Protein AF-A0A7S3HZH8-F1 (afdb_monomer_lite)

pLDDT: mean 71.19, std 19.08, range [32.53, 93.31]

Secondary structure (DSSP, 8-state):
-----------------------TT-------------------------------------TTHHHHHHHHHHHHHHHHHHHHHHHTT-HHHHHHHTSTTSHHHHHHHHHHHHHHHT-S-TTS-GGG-HHHHHHHHHHHHHHHHHT---GGGHHHHHHHHHHHHHHHHHHTTPPPTT-GGG---

Organism: NCBI:txid182087

Structure (mmCIF, N/CA/C/O backbone):
data_AF-A0A7S3HZH8-F1
#
_entry.id   AF-A0A7S3HZH8-F1
#
loop_
_atom_site.group_PDB
_atom_site.id
_atom_site.type_symbol
_atom_site.label_atom_id
_atom_site.label_alt_id
_atom_site.label_comp_id
_atom_site.label_asym_id
_atom_site.label_entity_id
_atom_site.label_seq_id
_atom_site.pdbx_PDB_ins_code
_atom_site.Cartn_x
_atom_site.Cartn_y
_atom_site.Cartn_z
_atom_site.occupancy
_atom_site.B_iso_or_equiv
_atom_site.auth_seq_id
_atom_site.auth_comp_id
_atom_site.auth_asym_id
_atom_site.auth_atom_id
_atom_site.pdbx_PDB_model_num
ATOM 1 N N . THR A 1 1 ? 21.620 -38.992 57.214 1.00 35.88 1 THR A N 1
ATOM 2 C CA . THR A 1 1 ? 22.874 -39.526 57.771 1.00 35.88 1 THR A CA 1
ATOM 3 C C . THR A 1 1 ? 23.426 -40.558 56.803 1.00 35.88 1 THR A C 1
ATOM 5 O O . THR A 1 1 ? 22.776 -41.578 56.646 1.00 35.88 1 THR A O 1
ATOM 8 N N . VAL A 1 2 ? 24.560 -40.212 56.162 1.00 38.22 2 VAL A N 1
ATOM 9 C CA . VAL A 1 2 ? 25.610 -41.061 55.524 1.00 38.22 2 VAL A CA 1
ATOM 10 C C . VAL A 1 2 ? 25.222 -41.794 54.216 1.00 38.22 2 VAL A C 1
ATOM 12 O O . VAL A 1 2 ? 24.342 -42.642 54.224 1.00 38.22 2 VAL A O 1
ATOM 15 N N . GLU A 1 3 ? 25.643 -41.312 53.030 1.00 38.56 3 GLU A N 1
ATOM 16 C CA . GLU A 1 3 ? 26.920 -41.554 52.282 1.00 38.56 3 GLU A CA 1
ATOM 17 C C . GLU A 1 3 ? 27.074 -43.005 51.757 1.00 38.56 3 GLU A C 1
ATOM 19 O O . GLU A 1 3 ? 26.997 -43.945 52.532 1.00 38.56 3 GLU A O 1
ATOM 24 N N . LEU A 1 4 ? 27.097 -43.271 50.439 1.00 41.62 4 LEU A N 1
ATOM 25 C CA . LEU A 1 4 ? 28.173 -43.077 49.434 1.00 41.62 4 LEU A CA 1
ATOM 26 C C . LEU A 1 4 ? 29.004 -44.368 49.252 1.00 41.62 4 LEU A C 1
ATOM 28 O O . LEU A 1 4 ? 29.621 -44.834 50.199 1.00 41.62 4 LEU A O 1
ATOM 32 N N . CYS A 1 5 ? 29.058 -44.930 48.032 1.00 32.53 5 CYS A N 1
ATOM 33 C CA . CYS A 1 5 ? 30.259 -44.924 47.168 1.00 32.53 5 CYS A CA 1
ATOM 34 C C . CYS A 1 5 ? 30.281 -46.039 46.086 1.00 32.53 5 CYS A C 1
ATOM 36 O O . CYS A 1 5 ? 30.318 -47.223 46.393 1.00 32.53 5 CYS A O 1
ATOM 38 N N . ARG A 1 6 ? 30.381 -45.574 44.824 1.00 36.12 6 ARG A N 1
ATOM 39 C CA . ARG A 1 6 ? 31.147 -46.082 43.655 1.00 36.12 6 ARG A CA 1
ATOM 40 C 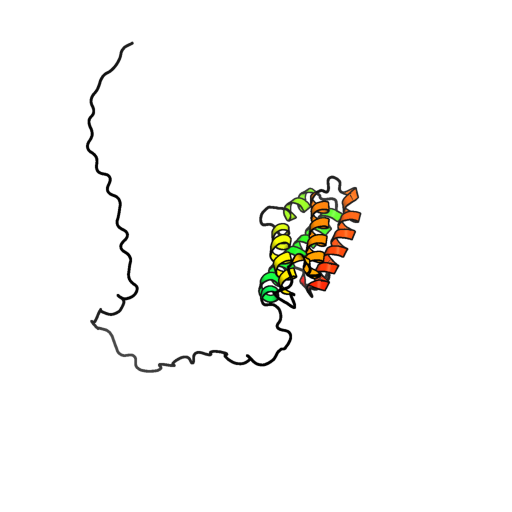C . ARG A 1 6 ? 30.936 -47.502 43.100 1.00 36.12 6 ARG A C 1
ATOM 42 O O . ARG A 1 6 ? 31.291 -48.483 43.732 1.00 36.12 6 ARG A O 1
ATOM 49 N N . SER A 1 7 ? 30.699 -47.571 41.782 1.00 32.88 7 SER A N 1
ATOM 50 C CA . SER A 1 7 ? 31.788 -47.808 40.807 1.00 32.88 7 SER A CA 1
ATOM 51 C C . SER A 1 7 ? 31.322 -47.629 39.345 1.00 32.88 7 SER A C 1
ATOM 53 O O . SER A 1 7 ? 30.292 -48.160 38.946 1.00 32.88 7 SER A O 1
ATOM 55 N N . THR A 1 8 ? 32.093 -46.889 38.544 1.00 37.72 8 THR A N 1
ATOM 56 C CA . THR A 1 8 ? 32.100 -46.892 37.063 1.00 37.72 8 THR A CA 1
ATOM 57 C C . THR A 1 8 ? 33.437 -47.507 36.615 1.00 37.72 8 THR A C 1
ATOM 59 O O . THR A 1 8 ? 34.411 -47.385 37.363 1.00 37.72 8 THR A O 1
ATOM 62 N N . PRO A 1 9 ? 33.532 -48.171 35.438 1.00 45.25 9 PRO A N 1
ATOM 63 C CA . PRO A 1 9 ? 33.805 -47.439 34.191 1.00 45.25 9 PRO A CA 1
ATOM 64 C C . PRO A 1 9 ? 33.205 -48.028 32.885 1.00 45.25 9 PRO A C 1
ATOM 66 O O . PRO A 1 9 ? 33.215 -49.225 32.636 1.00 45.25 9 PRO A O 1
ATOM 69 N N . ARG A 1 10 ? 32.747 -47.108 32.022 1.00 32.91 10 ARG A N 1
ATOM 70 C CA . ARG A 1 10 ? 33.089 -46.908 30.592 1.00 32.91 10 ARG A CA 1
ATOM 71 C C . ARG A 1 10 ? 33.321 -48.137 29.681 1.00 32.91 10 ARG A C 1
ATOM 73 O O . ARG A 1 10 ? 34.375 -48.754 29.747 1.00 32.91 10 ARG A O 1
ATOM 80 N N . LEU A 1 11 ? 32.492 -48.272 28.637 1.00 34.31 11 LEU A N 1
ATOM 81 C CA . LEU A 1 11 ? 32.987 -48.539 27.279 1.00 34.31 11 LEU A CA 1
ATOM 82 C C . LEU A 1 11 ? 32.140 -47.792 26.239 1.00 34.31 11 LEU A C 1
ATOM 84 O O . LEU A 1 11 ? 30.914 -47.816 26.260 1.00 34.31 11 LEU A O 1
ATOM 88 N N . ALA A 1 12 ? 32.839 -47.060 25.381 1.00 33.75 12 ALA A N 1
ATOM 89 C CA . ALA A 1 12 ? 32.305 -46.241 24.311 1.00 33.75 12 ALA A CA 1
ATOM 90 C C . ALA A 1 12 ? 31.972 -47.086 23.076 1.00 33.75 12 ALA A C 1
ATOM 92 O O . ALA A 1 12 ? 32.642 -48.078 22.813 1.00 33.75 12 ALA A O 1
ATOM 93 N N . THR A 1 13 ? 31.028 -46.619 22.262 1.00 36.72 13 THR A N 1
ATOM 94 C CA . THR A 1 13 ? 31.166 -46.596 20.795 1.00 36.72 13 THR A CA 1
ATOM 95 C C . THR A 1 13 ? 30.115 -45.653 20.214 1.00 36.72 13 THR A C 1
ATOM 97 O O . THR A 1 13 ? 28.951 -45.984 20.031 1.00 36.72 13 THR A O 1
ATOM 100 N N . SER A 1 14 ? 30.560 -44.426 19.952 1.00 37.28 14 SER A N 1
ATOM 101 C CA . SER A 1 14 ? 30.007 -43.570 18.907 1.00 37.28 14 SER A CA 1
ATOM 102 C C . SER A 1 14 ? 30.420 -44.171 17.565 1.00 37.28 14 SER A C 1
ATOM 104 O O . SER A 1 14 ? 31.611 -44.413 17.371 1.00 37.28 14 SER A O 1
ATOM 106 N N . SER A 1 15 ? 29.493 -44.345 16.626 1.00 36.00 15 SER A N 1
ATOM 107 C CA . SER A 1 15 ? 29.855 -44.375 15.210 1.00 36.00 15 SER A CA 1
ATOM 108 C C . SER A 1 15 ? 28.776 -43.702 14.371 1.00 36.00 15 SER A C 1
ATOM 110 O O . SER A 1 15 ? 27.632 -44.144 14.288 1.00 36.00 15 SER A O 1
ATOM 112 N N . VAL A 1 16 ? 29.191 -42.577 13.807 1.00 39.09 16 VAL A N 1
ATOM 113 C CA . VAL A 1 16 ? 28.517 -41.720 12.842 1.00 39.09 16 VAL A CA 1
ATOM 114 C C . VAL A 1 16 ? 28.925 -42.176 11.435 1.00 39.09 16 VAL A C 1
ATOM 116 O O . VAL A 1 16 ? 30.104 -42.444 11.218 1.00 39.09 16 VAL A O 1
ATOM 119 N N . ALA A 1 17 ? 27.964 -42.119 10.495 1.00 42.69 17 ALA A N 1
ATOM 120 C CA . ALA A 1 17 ? 28.116 -42.077 9.024 1.00 42.69 17 ALA A CA 1
ATOM 121 C C . ALA A 1 17 ? 28.535 -43.394 8.304 1.00 42.69 17 ALA A C 1
ATOM 123 O O . ALA A 1 17 ? 29.205 -44.222 8.911 1.00 42.69 17 ALA A O 1
ATOM 124 N N . PRO A 1 18 ? 28.144 -43.622 7.017 1.00 45.75 18 PRO A N 1
ATOM 125 C CA . PRO A 1 18 ? 28.083 -42.602 5.962 1.00 45.75 18 PRO A CA 1
ATOM 126 C C . PRO A 1 18 ? 26.828 -42.563 5.069 1.00 45.75 18 PRO A C 1
ATOM 128 O O . PRO A 1 18 ? 26.333 -43.568 4.567 1.00 45.75 18 PRO A O 1
ATOM 131 N N . HIS A 1 19 ? 26.392 -41.334 4.773 1.00 40.72 19 HIS A N 1
ATOM 132 C CA . HIS A 1 19 ? 25.612 -41.019 3.579 1.00 40.72 19 HIS A CA 1
ATOM 133 C C . HIS A 1 19 ? 26.474 -41.293 2.340 1.00 40.72 19 HIS A C 1
ATOM 135 O O . HIS A 1 19 ? 27.438 -40.576 2.072 1.00 40.72 19 HIS A O 1
ATOM 141 N N . ALA A 1 20 ? 26.121 -42.328 1.583 1.00 46.97 20 ALA A N 1
ATOM 142 C CA . ALA A 1 20 ? 26.678 -42.562 0.260 1.00 46.97 20 ALA A CA 1
ATOM 143 C C . ALA A 1 20 ? 26.047 -41.586 -0.759 1.00 46.97 20 ALA A C 1
ATOM 145 O O . ALA A 1 20 ? 24.822 -41.425 -0.772 1.00 46.97 20 ALA A O 1
ATOM 146 N N . PRO A 1 21 ? 26.838 -40.937 -1.633 1.00 45.94 21 PRO A N 1
ATOM 147 C CA . PRO A 1 21 ? 26.308 -40.101 -2.702 1.00 45.94 21 PRO A CA 1
ATOM 148 C C . PRO A 1 21 ? 25.731 -40.989 -3.814 1.00 45.94 21 PRO A C 1
ATOM 150 O O . PRO A 1 21 ? 26.467 -41.637 -4.557 1.00 45.94 21 PRO A O 1
ATOM 153 N N . VAL A 1 22 ? 24.403 -41.019 -3.951 1.00 52.28 22 VAL A N 1
ATOM 154 C CA . VAL A 1 22 ? 23.735 -41.725 -5.055 1.00 52.28 22 VAL A CA 1
ATOM 155 C C . VAL A 1 22 ? 23.962 -40.954 -6.357 1.00 52.28 22 VAL A C 1
ATOM 157 O O . VAL A 1 22 ? 23.395 -39.887 -6.600 1.00 52.28 22 VAL A O 1
ATOM 160 N N . GLY A 1 23 ? 24.837 -41.505 -7.197 1.00 47.22 23 GLY A N 1
ATOM 161 C CA . GLY A 1 23 ? 25.091 -41.046 -8.556 1.00 47.22 23 GLY A CA 1
ATOM 162 C C . GLY A 1 23 ? 23.902 -41.317 -9.484 1.00 47.22 23 GLY A C 1
ATOM 163 O O . GLY A 1 23 ? 23.326 -42.399 -9.500 1.00 47.22 23 GLY A O 1
ATOM 164 N N . ARG A 1 24 ? 23.571 -40.324 -10.315 1.00 57.75 24 ARG A N 1
ATOM 165 C CA . ARG A 1 24 ? 22.432 -40.275 -11.258 1.00 57.75 24 ARG A CA 1
ATOM 166 C C . ARG A 1 24 ? 22.482 -41.266 -12.442 1.00 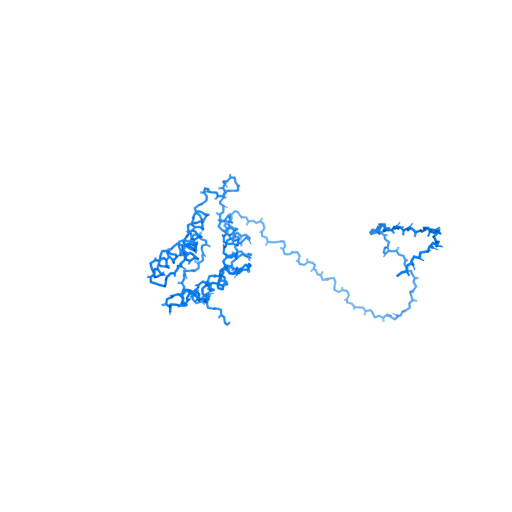57.75 24 ARG A C 1
ATOM 168 O O . ARG A 1 24 ? 21.785 -41.057 -13.427 1.00 57.75 24 ARG A O 1
ATOM 175 N N . ARG A 1 25 ? 23.317 -42.308 -12.410 1.00 53.50 25 ARG A N 1
ATOM 176 C CA . ARG A 1 25 ? 23.607 -43.151 -13.592 1.00 53.50 25 ARG A CA 1
ATOM 177 C C . ARG A 1 25 ? 23.255 -44.634 -13.450 1.00 53.50 25 ARG A C 1
ATOM 179 O O . ARG A 1 25 ? 23.624 -45.416 -14.315 1.00 53.50 25 ARG A O 1
ATOM 186 N N . THR A 1 26 ? 22.480 -45.015 -12.438 1.00 49.53 26 THR A N 1
ATOM 187 C CA . THR A 1 26 ? 22.150 -46.428 -12.169 1.00 49.53 26 THR A CA 1
ATOM 188 C C . THR A 1 26 ? 20.661 -46.723 -12.376 1.00 49.53 26 THR A C 1
ATOM 190 O O . THR A 1 26 ? 20.009 -47.271 -11.497 1.00 49.53 26 THR A O 1
ATOM 193 N N . VAL A 1 27 ? 20.090 -46.328 -13.522 1.00 53.59 27 VAL A N 1
ATOM 194 C CA . VAL A 1 27 ? 18.679 -46.640 -13.871 1.00 53.59 27 VAL A CA 1
ATOM 195 C C . VAL A 1 27 ? 18.560 -47.496 -15.139 1.00 53.59 27 VAL A C 1
ATOM 197 O O . VAL A 1 27 ? 17.499 -47.600 -15.738 1.00 53.59 27 VAL A O 1
ATOM 200 N N . LEU A 1 28 ? 19.650 -48.131 -15.567 1.00 51.91 28 LEU A N 1
ATOM 201 C CA . LEU A 1 28 ? 19.656 -49.009 -16.735 1.00 51.91 28 LEU A CA 1
ATOM 202 C C . LEU A 1 28 ? 20.430 -50.283 -16.412 1.00 51.91 28 LEU A C 1
ATOM 204 O O . LEU A 1 28 ? 21.609 -50.368 -16.724 1.00 51.91 28 LEU A O 1
ATOM 208 N N . SER A 1 29 ? 19.780 -51.245 -15.756 1.00 44.66 29 SER A N 1
ATOM 209 C CA . SER A 1 29 ? 20.033 -52.677 -15.974 1.00 44.66 29 SER A CA 1
ATOM 210 C C . SER A 1 29 ? 19.134 -53.513 -15.062 1.00 44.66 29 SER A C 1
ATOM 212 O O . SER A 1 29 ? 19.516 -53.840 -13.945 1.00 44.66 29 SER A O 1
ATOM 214 N N . LEU A 1 30 ? 17.940 -53.864 -15.536 1.00 43.19 30 LEU A N 1
ATOM 215 C CA . LEU A 1 30 ? 17.233 -55.061 -15.076 1.00 43.19 30 LEU A CA 1
ATOM 216 C C . LEU A 1 30 ? 16.472 -55.647 -16.283 1.00 43.19 30 LEU A C 1
ATOM 218 O O . LEU A 1 30 ? 15.490 -55.044 -16.718 1.00 43.19 30 LEU A O 1
ATOM 222 N N . PRO A 1 31 ? 16.927 -56.768 -16.876 1.00 49.81 31 PRO A N 1
ATOM 223 C CA . PRO A 1 31 ? 16.172 -57.500 -17.886 1.00 49.81 31 PRO A CA 1
ATOM 224 C C . PRO A 1 31 ? 15.414 -58.683 -17.255 1.00 49.81 31 PRO A C 1
ATOM 226 O O . PRO A 1 31 ? 15.951 -59.375 -16.393 1.00 49.81 31 PRO A O 1
ATOM 229 N N . GLY A 1 32 ? 14.188 -58.945 -17.721 1.00 46.12 32 GLY A N 1
ATOM 230 C CA . GLY A 1 32 ? 13.411 -60.152 -17.390 1.00 46.12 32 GLY A CA 1
ATOM 231 C C . GLY A 1 32 ? 11.941 -59.843 -17.083 1.00 46.12 32 GLY A C 1
ATOM 232 O O . GLY A 1 32 ? 11.554 -59.786 -15.927 1.00 46.12 32 GLY A O 1
ATOM 233 N N . SER A 1 33 ? 11.140 -59.402 -18.057 1.00 47.31 33 SER A N 1
ATOM 234 C CA . SER A 1 33 ? 10.330 -60.248 -18.958 1.00 47.31 33 SER A CA 1
ATOM 235 C C . SER A 1 33 ? 9.297 -61.129 -18.243 1.00 47.31 33 SER A C 1
ATOM 237 O O . SER A 1 33 ? 9.631 -62.204 -17.767 1.00 47.31 33 SER A O 1
ATOM 239 N N . THR A 1 34 ? 8.030 -60.701 -18.242 1.00 41.91 34 THR A N 1
ATOM 240 C CA . THR A 1 34 ? 6.849 -61.482 -18.679 1.00 41.91 34 THR A CA 1
ATOM 241 C C . THR A 1 34 ? 5.576 -60.651 -18.477 1.00 41.91 34 THR A C 1
ATOM 243 O O . THR A 1 34 ? 5.232 -60.331 -17.348 1.00 41.91 34 THR A O 1
ATOM 246 N N . ALA A 1 35 ? 4.896 -60.283 -19.571 1.00 39.94 35 ALA A N 1
ATOM 247 C CA . ALA A 1 35 ? 3.431 -60.290 -19.717 1.00 39.94 35 ALA A CA 1
ATOM 248 C C . ALA A 1 35 ? 2.990 -59.447 -20.930 1.00 39.94 35 ALA A C 1
ATOM 250 O O . ALA A 1 35 ? 3.005 -58.224 -20.900 1.00 39.94 35 ALA A O 1
ATOM 251 N N . VAL A 1 36 ? 2.562 -60.176 -21.963 1.00 43.59 36 VAL A N 1
ATOM 252 C CA . VAL A 1 36 ? 1.425 -59.891 -22.853 1.00 43.59 36 VAL A CA 1
ATOM 253 C C . VAL A 1 36 ? 1.466 -58.614 -23.704 1.00 43.59 36 VAL A C 1
ATOM 255 O O . VAL A 1 36 ? 1.273 -57.490 -23.257 1.00 43.59 36 VAL A O 1
ATOM 258 N N . ALA A 1 37 ? 1.615 -58.862 -25.005 1.00 42.53 37 ALA A N 1
ATOM 259 C CA . ALA A 1 37 ? 1.389 -57.937 -26.098 1.00 42.53 37 ALA A CA 1
ATOM 260 C C . ALA A 1 37 ? 0.019 -57.235 -26.018 1.00 42.53 37 ALA A C 1
ATOM 262 O O . ALA A 1 37 ? -1.024 -57.875 -26.124 1.00 42.53 37 ALA A O 1
ATOM 263 N N . ALA A 1 38 ? 0.047 -55.905 -25.959 1.00 45.41 38 ALA A N 1
ATOM 264 C CA . ALA A 1 38 ? -0.982 -55.050 -26.534 1.00 45.41 38 ALA A CA 1
ATOM 265 C C . ALA A 1 38 ? -0.278 -54.111 -27.520 1.00 45.41 38 ALA A C 1
ATOM 267 O O . ALA A 1 38 ? 0.428 -53.176 -27.146 1.00 45.41 38 ALA A O 1
ATOM 268 N N . LEU A 1 39 ? -0.396 -54.459 -28.797 1.00 44.38 39 LEU A N 1
ATOM 269 C CA . LEU A 1 39 ? 0.019 -53.635 -29.917 1.00 44.38 39 LEU A CA 1
ATOM 270 C C . LEU A 1 39 ? -0.916 -52.420 -30.034 1.00 44.38 39 LEU A C 1
ATOM 272 O O . LEU A 1 39 ? -2.118 -52.536 -29.811 1.00 44.38 39 LEU A O 1
ATOM 276 N N . LEU A 1 40 ? -0.334 -51.339 -30.558 1.00 42.69 40 LEU A N 1
ATOM 277 C CA . LEU A 1 40 ? -0.949 -50.192 -31.239 1.00 42.69 40 LEU A CA 1
ATOM 278 C C . LEU A 1 40 ? -1.175 -48.910 -30.422 1.00 42.69 40 LEU A C 1
ATOM 280 O O . LEU A 1 40 ? -1.818 -48.880 -29.380 1.00 42.69 40 LEU A O 1
ATOM 284 N N . SER A 1 41 ? -0.697 -47.830 -31.049 1.00 45.81 41 SER A N 1
ATOM 285 C CA . SER A 1 41 ? -0.924 -46.411 -30.753 1.00 45.81 41 SER A CA 1
ATOM 286 C C . SER A 1 41 ? 0.060 -45.746 -29.794 1.00 45.81 41 SER A C 1
ATOM 288 O O . SER A 1 41 ? -0.308 -45.049 -28.852 1.00 45.81 41 SER A O 1
ATOM 290 N N . GLY A 1 42 ? 1.344 -45.845 -30.145 1.00 50.81 42 GLY A N 1
ATOM 291 C CA . GLY A 1 42 ? 2.297 -44.774 -29.872 1.00 50.81 42 GLY A CA 1
ATOM 292 C C . GLY A 1 42 ? 1.907 -43.510 -30.639 1.00 50.81 42 GLY A C 1
ATOM 293 O O . GLY A 1 42 ? 2.434 -43.241 -31.715 1.00 50.81 42 GLY A O 1
ATOM 294 N N . VAL A 1 43 ? 0.993 -42.717 -30.082 1.00 47.16 43 VAL A N 1
ATOM 295 C CA . VAL A 1 43 ? 0.951 -41.290 -30.395 1.00 47.16 43 VAL A CA 1
ATOM 296 C C . VAL A 1 43 ? 2.092 -40.676 -29.599 1.00 47.16 43 VAL A C 1
ATOM 298 O O . VAL A 1 43 ? 1.971 -40.409 -28.405 1.00 47.16 43 VAL A O 1
ATOM 301 N N . VAL A 1 44 ? 3.231 -40.494 -30.268 1.00 51.84 44 VAL A N 1
ATOM 302 C CA . VAL A 1 44 ? 4.209 -39.485 -29.864 1.00 51.84 44 VAL A CA 1
ATOM 303 C C . VAL A 1 44 ? 3.420 -38.187 -29.785 1.00 51.84 44 VAL A C 1
ATOM 305 O O . VAL A 1 44 ? 3.040 -37.627 -30.811 1.00 51.84 44 VAL A O 1
ATOM 308 N N . GLN A 1 45 ? 3.083 -37.758 -28.569 1.00 51.44 45 GLN A N 1
ATOM 309 C CA . GLN A 1 45 ? 2.502 -36.442 -28.375 1.00 51.44 45 GLN A CA 1
ATOM 310 C C . GLN A 1 45 ? 3.520 -35.452 -28.945 1.00 51.44 45 GLN A C 1
ATOM 312 O O . GLN A 1 45 ? 4.669 -35.454 -28.486 1.00 51.44 45 GLN A O 1
ATOM 317 N N . PRO A 1 46 ? 3.164 -34.655 -29.969 1.00 50.31 46 PRO A N 1
ATOM 318 C CA . PRO A 1 46 ? 4.043 -33.597 -30.410 1.00 50.31 46 PRO A CA 1
ATOM 319 C C . PRO A 1 46 ? 4.272 -32.719 -29.188 1.00 50.31 46 PRO A C 1
ATOM 321 O O . PRO A 1 46 ? 3.324 -32.229 -28.573 1.00 50.31 46 PRO A O 1
ATOM 324 N N . ALA A 1 47 ? 5.535 -32.558 -28.802 1.00 57.72 47 ALA A N 1
ATOM 325 C CA . ALA A 1 47 ? 5.897 -31.494 -27.896 1.00 57.72 47 ALA A CA 1
ATOM 326 C C . ALA A 1 47 ? 5.464 -30.203 -28.591 1.00 57.72 47 ALA A C 1
ATOM 328 O O . ALA A 1 47 ? 6.123 -29.733 -29.519 1.00 57.72 47 ALA A O 1
ATOM 329 N N . VAL A 1 48 ? 4.321 -29.659 -28.174 1.00 53.78 48 VAL A N 1
ATOM 330 C CA . VAL A 1 48 ? 3.891 -28.310 -28.515 1.00 53.78 48 VAL A CA 1
ATOM 331 C C . VAL A 1 48 ? 4.829 -27.384 -27.752 1.00 53.78 48 VAL A C 1
ATOM 333 O O . VAL A 1 48 ? 4.498 -26.786 -26.732 1.00 53.78 48 VAL A O 1
ATOM 336 N N . ALA A 1 49 ? 6.066 -27.303 -28.233 1.00 59.84 49 ALA A N 1
ATOM 337 C CA . ALA A 1 49 ? 6.882 -26.139 -28.021 1.00 59.84 49 ALA A CA 1
ATOM 338 C C . ALA A 1 49 ? 6.151 -25.025 -28.767 1.00 59.84 49 ALA A C 1
ATOM 340 O O . ALA A 1 49 ? 6.309 -24.863 -29.974 1.00 59.84 49 ALA A O 1
ATOM 341 N N . SER A 1 50 ? 5.304 -24.287 -28.046 1.00 55.75 50 SER A N 1
ATOM 342 C CA . SER A 1 50 ? 4.756 -23.004 -28.484 1.00 55.75 50 SER A CA 1
ATOM 343 C C . SER A 1 50 ? 5.900 -21.982 -28.559 1.00 55.75 50 SER A C 1
ATOM 345 O O . SER A 1 50 ? 5.954 -21.003 -27.819 1.00 55.75 50 SER A O 1
ATOM 347 N N . GLY A 1 51 ? 6.872 -22.266 -29.425 1.00 58.00 51 GLY A N 1
ATOM 348 C CA . GLY A 1 51 ? 7.901 -21.364 -29.896 1.00 58.00 51 GLY A CA 1
ATOM 349 C C . GLY A 1 51 ? 7.322 -20.590 -31.066 1.00 58.00 51 GLY A C 1
ATOM 350 O O . GLY A 1 51 ? 7.452 -20.994 -32.215 1.00 58.00 51 GLY A O 1
ATOM 351 N N . GLY A 1 52 ? 6.643 -19.492 -30.757 1.00 55.28 52 GLY A N 1
ATOM 352 C CA . GLY A 1 52 ? 6.027 -18.636 -31.760 1.00 55.28 52 GLY A CA 1
ATOM 353 C C . GLY A 1 52 ? 5.644 -17.294 -31.162 1.00 55.28 52 GLY A C 1
ATOM 354 O O . GLY A 1 52 ? 4.487 -17.108 -30.818 1.00 55.28 52 GLY A O 1
ATOM 355 N N . ALA A 1 53 ? 6.645 -16.420 -30.979 1.00 58.47 53 ALA A N 1
ATOM 356 C CA . ALA A 1 53 ? 6.569 -14.946 -30.948 1.00 58.47 53 ALA A CA 1
ATOM 357 C C . ALA A 1 53 ? 7.749 -14.348 -30.152 1.00 58.47 53 ALA A C 1
ATOM 359 O O . ALA A 1 53 ? 7.574 -13.640 -29.165 1.00 58.47 53 ALA A O 1
ATOM 360 N N . THR A 1 54 ? 8.986 -14.606 -30.578 1.00 56.50 54 THR A N 1
ATOM 361 C CA . THR A 1 54 ? 10.101 -13.689 -30.291 1.00 56.50 54 THR A CA 1
ATOM 362 C C . THR A 1 54 ? 10.255 -12.758 -31.489 1.00 56.50 54 THR A C 1
ATOM 364 O O . THR A 1 54 ? 11.205 -12.871 -32.258 1.00 56.50 54 THR A O 1
ATOM 367 N N . ALA A 1 55 ? 9.276 -11.884 -31.710 1.00 48.59 55 ALA A N 1
ATOM 368 C CA . ALA A 1 55 ? 9.346 -10.884 -32.766 1.00 48.59 55 ALA A CA 1
ATOM 369 C C . ALA A 1 55 ? 8.664 -9.598 -32.301 1.00 48.59 55 ALA A C 1
ATOM 371 O O . ALA A 1 55 ? 7.453 -9.556 -32.124 1.00 48.59 55 ALA A O 1
ATOM 372 N N . GLY A 1 56 ? 9.472 -8.555 -32.123 1.00 40.59 56 GLY A N 1
ATOM 373 C CA . GLY A 1 56 ? 9.001 -7.185 -31.979 1.00 40.59 56 GLY A CA 1
ATOM 374 C C . GLY A 1 56 ? 9.339 -6.567 -30.630 1.00 40.59 56 GLY A C 1
ATOM 375 O O . GLY A 1 56 ? 8.920 -7.033 -29.576 1.00 40.59 56 GLY A O 1
ATOM 376 N N . LYS A 1 57 ? 10.074 -5.455 -30.654 1.00 53.41 57 LYS A N 1
ATOM 377 C CA . LYS A 1 57 ? 10.016 -4.469 -29.573 1.00 53.41 57 LYS A CA 1
ATOM 378 C C . LYS A 1 57 ? 8.562 -3.982 -29.463 1.00 53.41 57 LYS A C 1
ATOM 380 O O . LYS A 1 57 ? 8.151 -3.126 -30.238 1.00 53.41 57 LYS A O 1
ATOM 385 N N . THR A 1 58 ? 7.775 -4.533 -28.544 1.00 42.50 58 THR A N 1
ATOM 386 C CA . THR A 1 58 ? 6.362 -4.164 -28.350 1.00 42.50 58 THR A CA 1
ATOM 387 C C . THR A 1 58 ? 6.017 -4.388 -26.883 1.00 42.50 58 THR A C 1
ATOM 389 O O . THR A 1 58 ? 5.950 -5.531 -26.450 1.00 42.50 58 THR A O 1
ATOM 392 N N . THR A 1 59 ? 5.928 -3.298 -26.111 1.00 47.59 59 THR A N 1
ATOM 393 C CA . THR A 1 59 ? 5.384 -3.182 -24.738 1.00 47.59 59 THR A CA 1
ATOM 394 C C . THR A 1 59 ? 5.073 -4.514 -24.033 1.00 47.59 59 THR A C 1
ATOM 396 O O . THR A 1 59 ? 3.916 -4.902 -23.873 1.00 47.59 59 THR A O 1
ATOM 399 N N . SER A 1 60 ? 6.106 -5.255 -23.625 1.00 50.78 60 SER A N 1
ATOM 400 C CA . SER A 1 60 ? 5.916 -6.507 -22.899 1.00 50.78 60 SER A CA 1
ATOM 401 C C . SER A 1 60 ? 5.394 -6.176 -21.506 1.00 50.78 60 SER A C 1
ATOM 403 O O . SER A 1 60 ? 6.121 -5.568 -20.718 1.00 50.78 60 SER A O 1
ATOM 405 N N . ILE A 1 61 ? 4.155 -6.574 -21.205 1.00 61.34 61 ILE A N 1
ATOM 406 C CA . ILE A 1 61 ? 3.585 -6.483 -19.857 1.00 61.34 61 ILE A CA 1
ATOM 407 C C . ILE A 1 61 ? 4.617 -7.069 -18.878 1.00 61.34 61 ILE A C 1
ATOM 409 O O . ILE A 1 61 ? 5.035 -8.219 -19.072 1.00 61.34 61 ILE A O 1
ATOM 413 N N . PRO A 1 62 ? 5.074 -6.314 -17.858 1.00 68.00 62 PRO A N 1
ATOM 414 C CA . PRO A 1 62 ? 6.124 -6.784 -16.967 1.00 68.00 62 PRO A CA 1
ATOM 415 C C . PRO A 1 62 ? 5.753 -8.151 -16.384 1.00 68.00 62 PRO A C 1
ATOM 417 O O . PRO A 1 62 ? 4.658 -8.328 -15.862 1.00 68.00 62 PRO A O 1
ATOM 420 N N . ARG A 1 63 ? 6.648 -9.145 -16.417 1.00 68.81 63 ARG A N 1
ATOM 421 C CA . ARG A 1 63 ? 6.358 -10.476 -15.831 1.00 68.81 63 ARG A CA 1
ATOM 422 C C . ARG A 1 63 ? 5.946 -10.403 -14.359 1.00 68.81 63 ARG A C 1
ATOM 424 O O . ARG A 1 63 ? 5.223 -11.269 -13.883 1.00 68.81 63 ARG A O 1
ATOM 431 N N . ALA A 1 64 ? 6.395 -9.371 -13.655 1.00 68.81 64 ALA A N 1
ATOM 432 C CA . ALA A 1 64 ? 5.988 -9.075 -12.290 1.00 68.81 64 ALA A CA 1
ATOM 433 C C . ALA A 1 64 ? 4.535 -8.570 -12.177 1.00 68.81 64 ALA A C 1
ATOM 435 O O . ALA A 1 64 ? 3.888 -8.902 -11.191 1.00 68.81 64 ALA A O 1
ATOM 436 N N . LYS A 1 65 ? 3.978 -7.891 -13.194 1.00 75.69 65 LYS A N 1
ATOM 437 C CA . LYS A 1 65 ? 2.540 -7.571 -13.273 1.00 75.69 65 LYS A CA 1
ATOM 438 C C . LYS A 1 65 ? 1.711 -8.856 -13.219 1.00 75.69 65 LYS A C 1
ATOM 440 O O . LYS A 1 65 ? 0.888 -9.004 -12.333 1.00 75.69 65 LYS A O 1
ATOM 445 N N . LEU A 1 66 ? 2.072 -9.875 -13.995 1.00 76.75 66 LEU A N 1
ATOM 446 C CA . LEU A 1 66 ? 1.394 -11.182 -13.961 1.00 76.75 66 LEU A CA 1
ATOM 447 C C . LEU A 1 66 ? 1.580 -11.988 -12.659 1.00 76.75 66 LEU A C 1
ATOM 449 O O . LEU A 1 66 ? 0.870 -12.961 -12.453 1.00 76.75 66 LEU A O 1
ATOM 453 N N . ARG A 1 67 ? 2.563 -11.654 -11.813 1.00 79.94 67 ARG A N 1
ATOM 454 C CA . ARG A 1 67 ? 2.881 -12.426 -10.592 1.00 79.94 67 ARG A CA 1
ATOM 455 C C . ARG A 1 67 ? 2.389 -11.778 -9.306 1.00 79.94 67 ARG A C 1
ATOM 457 O O . ARG A 1 67 ? 2.143 -12.482 -8.333 1.00 79.94 67 ARG A O 1
ATOM 464 N N . TYR A 1 68 ? 2.332 -10.451 -9.278 1.00 84.81 68 TYR A N 1
ATOM 465 C CA . TYR A 1 68 ? 2.042 -9.686 -8.068 1.00 84.81 68 TYR A CA 1
ATOM 466 C C . TYR A 1 68 ? 0.700 -8.957 -8.134 1.00 84.81 68 TYR A C 1
ATOM 468 O O . TYR A 1 68 ? 0.252 -8.479 -7.098 1.00 84.81 68 TYR A O 1
ATOM 476 N N . TYR A 1 69 ? 0.038 -8.901 -9.298 1.00 83.62 69 TYR A N 1
ATOM 477 C CA . TYR A 1 69 ? -1.275 -8.262 -9.425 1.00 83.62 69 TYR A CA 1
ATOM 478 C C . TYR A 1 69 ? -2.313 -8.885 -8.499 1.00 83.62 69 TYR A C 1
ATOM 480 O O . TYR A 1 69 ? -2.869 -8.168 -7.680 1.00 83.62 69 TYR A O 1
ATOM 488 N N . ASP A 1 70 ? -2.514 -10.201 -8.557 1.00 84.62 70 ASP A N 1
ATOM 489 C CA . ASP A 1 70 ? -3.546 -10.866 -7.748 1.00 84.62 70 ASP A CA 1
ATOM 490 C C . ASP A 1 70 ? -3.297 -10.686 -6.242 1.00 84.62 70 ASP A C 1
ATOM 492 O O . ASP A 1 70 ? -4.223 -10.457 -5.466 1.00 84.62 70 ASP A O 1
ATOM 496 N N . ARG A 1 71 ? -2.019 -10.689 -5.835 1.00 87.06 71 ARG A N 1
ATOM 497 C CA . ARG A 1 71 ? -1.602 -10.436 -4.446 1.00 87.06 71 ARG A CA 1
ATOM 498 C C . ARG A 1 71 ? -1.931 -9.013 -4.003 1.00 87.06 71 ARG A C 1
ATOM 500 O O . ARG A 1 71 ? -2.431 -8.816 -2.900 1.00 87.06 71 ARG A O 1
ATOM 507 N N . ILE A 1 72 ? -1.681 -8.023 -4.861 1.00 88.25 72 ILE A N 1
ATOM 508 C CA . ILE A 1 72 ? -2.011 -6.626 -4.562 1.00 88.25 72 ILE A CA 1
ATOM 509 C C . ILE A 1 72 ? -3.517 -6.396 -4.598 1.00 88.25 72 ILE A C 1
ATOM 511 O O . ILE A 1 72 ? -4.010 -5.678 -3.742 1.00 88.25 72 ILE A O 1
ATOM 515 N N . ILE A 1 73 ? -4.260 -7.016 -5.516 1.00 86.31 73 ILE A N 1
ATOM 516 C CA . ILE A 1 73 ? -5.725 -6.904 -5.565 1.00 86.31 73 ILE A CA 1
ATOM 517 C C . ILE A 1 73 ? -6.330 -7.407 -4.250 1.00 86.31 73 ILE A C 1
ATOM 519 O O . ILE A 1 73 ? -7.111 -6.685 -3.634 1.00 86.31 73 ILE A O 1
ATOM 523 N N . ALA A 1 74 ? -5.900 -8.576 -3.765 1.00 86.81 74 ALA A N 1
ATOM 524 C CA . ALA A 1 74 ? -6.338 -9.103 -2.473 1.00 86.81 74 ALA A CA 1
ATOM 525 C C . ALA A 1 74 ? -5.978 -8.164 -1.304 1.00 86.81 74 ALA A C 1
ATOM 527 O O . ALA A 1 74 ? -6.798 -7.905 -0.421 1.00 86.81 74 ALA A O 1
ATOM 528 N N . ALA A 1 75 ? -4.770 -7.592 -1.313 1.00 88.81 75 ALA A N 1
ATOM 529 C CA . ALA A 1 75 ? -4.349 -6.647 -0.284 1.00 88.81 75 ALA A CA 1
ATOM 530 C C . ALA A 1 75 ? -5.131 -5.317 -0.340 1.00 88.81 75 ALA A C 1
ATOM 532 O O . ALA A 1 75 ? -5.521 -4.785 0.698 1.00 88.81 75 ALA A O 1
ATOM 533 N N . VAL A 1 76 ? -5.428 -4.798 -1.532 1.00 88.94 76 VAL A N 1
ATOM 534 C CA . VAL A 1 76 ? -6.234 -3.582 -1.734 1.00 88.94 76 VAL A CA 1
ATOM 535 C C . VAL A 1 76 ? -7.686 -3.807 -1.314 1.00 88.94 76 VAL A C 1
ATOM 537 O O . VAL A 1 76 ? -8.273 -2.932 -0.683 1.00 88.94 76 VAL A O 1
ATOM 540 N N . ALA A 1 77 ? -8.254 -4.980 -1.580 1.00 88.50 77 ALA A N 1
ATOM 541 C CA . ALA A 1 77 ? -9.584 -5.342 -1.097 1.00 88.50 77 ALA A CA 1
ATOM 542 C C . ALA A 1 77 ? -9.643 -5.353 0.441 1.00 88.50 77 ALA A C 1
ATOM 544 O O . ALA A 1 77 ? -10.487 -4.687 1.037 1.00 88.50 77 ALA A O 1
ATOM 545 N N . SER A 1 78 ? -8.668 -5.984 1.104 1.00 87.88 78 SER A N 1
ATOM 546 C CA . SER A 1 78 ? -8.589 -5.957 2.574 1.00 87.88 78 SER A CA 1
ATOM 547 C C . SER A 1 78 ? -8.346 -4.548 3.145 1.00 87.88 78 SER A C 1
ATOM 549 O O . SER A 1 78 ? -8.800 -4.227 4.245 1.00 87.88 78 SER A O 1
ATOM 551 N N . PHE A 1 79 ? -7.682 -3.664 2.389 1.00 89.06 79 PHE A N 1
ATOM 552 C CA . PHE A 1 79 ? -7.570 -2.251 2.744 1.00 89.06 79 PHE A CA 1
ATOM 553 C C . PHE A 1 79 ? -8.937 -1.556 2.697 1.00 89.06 79 PHE A C 1
ATOM 555 O O . PHE A 1 79 ? -9.233 -0.763 3.587 1.00 89.06 79 PHE A O 1
ATOM 562 N N . GLN A 1 80 ? -9.792 -1.865 1.717 1.00 88.44 80 GLN A N 1
ATOM 563 C CA . GLN A 1 80 ? -11.149 -1.311 1.654 1.00 88.44 80 GLN A CA 1
ATOM 564 C C . GLN A 1 80 ? -12.017 -1.776 2.832 1.00 88.44 80 GLN A C 1
ATOM 566 O O . GLN A 1 80 ? -12.814 -0.996 3.351 1.00 88.44 80 GLN A O 1
ATOM 571 N N . GLU A 1 81 ? -11.857 -3.017 3.292 1.00 88.25 81 GLU A N 1
ATOM 572 C CA . GLU A 1 81 ? -12.530 -3.506 4.503 1.00 88.25 81 GLU A CA 1
ATOM 573 C C . GLU A 1 81 ? -12.044 -2.769 5.756 1.00 88.25 81 GLU A C 1
ATOM 575 O O . GLU A 1 81 ? -12.854 -2.258 6.531 1.00 88.25 81 GLU A O 1
ATOM 580 N N . MET A 1 82 ? -10.724 -2.619 5.907 1.00 88.56 82 MET A N 1
ATOM 581 C CA . MET A 1 82 ? -10.127 -1.836 6.991 1.00 88.56 82 MET A CA 1
ATOM 582 C C . MET A 1 82 ? -10.620 -0.381 6.983 1.00 88.56 82 MET A C 1
ATOM 584 O O . MET A 1 82 ? -10.893 0.196 8.036 1.00 88.56 82 MET A O 1
ATOM 588 N N . ASP A 1 83 ? -10.725 0.226 5.805 1.00 86.38 83 ASP A N 1
ATOM 589 C CA . ASP A 1 83 ? -11.184 1.599 5.609 1.00 86.38 83 ASP A CA 1
ATOM 590 C C . ASP A 1 83 ? -12.664 1.770 6.010 1.00 86.38 83 ASP A C 1
ATOM 592 O O . ASP A 1 83 ? -13.028 2.722 6.712 1.00 86.38 83 ASP A O 1
ATOM 596 N N . LYS A 1 84 ? -13.519 0.794 5.676 1.00 86.38 84 LYS A N 1
ATOM 597 C CA . LYS A 1 84 ? -14.908 0.716 6.169 1.00 86.38 84 LYS A CA 1
ATOM 598 C C . LYS A 1 84 ? -14.958 0.569 7.696 1.00 86.38 84 LYS A C 1
ATOM 600 O O . LYS A 1 84 ? -15.720 1.270 8.359 1.00 86.38 84 LYS A O 1
ATOM 605 N N . ASP A 1 85 ? -14.116 -0.277 8.283 1.00 85.00 85 ASP A N 1
ATOM 606 C CA . ASP A 1 85 ? -14.076 -0.472 9.737 1.00 85.00 85 ASP A CA 1
ATOM 607 C C . ASP A 1 85 ? -13.569 0.767 10.494 1.00 85.00 85 ASP A C 1
ATOM 609 O O . ASP A 1 85 ? -14.092 1.105 11.560 1.00 85.00 85 ASP A O 1
ATOM 613 N N . LEU A 1 86 ? -12.578 1.481 9.951 1.00 82.75 86 LEU A N 1
ATOM 614 C CA . LEU A 1 86 ? -12.051 2.711 10.546 1.00 82.75 86 LEU A CA 1
ATOM 615 C C . LEU A 1 86 ? -13.038 3.876 10.439 1.00 82.75 86 LEU A C 1
ATOM 617 O O . LEU A 1 86 ? -13.155 4.654 11.386 1.00 82.75 86 LEU A O 1
ATOM 621 N N . THR A 1 87 ? -13.769 3.985 9.327 1.00 82.12 87 THR A N 1
ATOM 622 C CA . THR A 1 87 ? -14.856 4.970 9.188 1.00 82.12 87 THR A CA 1
ATOM 623 C C . THR A 1 87 ? -16.040 4.651 10.102 1.00 82.12 87 THR A C 1
ATOM 625 O O . THR A 1 87 ? -16.652 5.572 10.637 1.00 82.12 87 THR A O 1
ATOM 628 N N . ALA A 1 88 ? -16.293 3.370 10.387 1.00 82.50 88 ALA A N 1
ATOM 629 C CA . ALA A 1 88 ? -17.228 2.929 11.424 1.00 82.50 88 ALA A CA 1
ATOM 630 C C . ALA A 1 88 ? -16.699 3.111 12.868 1.00 82.50 88 ALA A C 1
ATOM 632 O O . ALA A 1 88 ? -17.415 2.832 13.828 1.00 82.50 88 ALA A O 1
ATOM 633 N N . GLY A 1 89 ? -15.457 3.577 13.050 1.00 78.62 89 GLY A N 1
ATOM 634 C CA . GLY A 1 89 ? -14.849 3.852 14.357 1.00 78.62 89 GLY A CA 1
ATOM 635 C C . GLY A 1 89 ? -14.195 2.646 15.045 1.00 78.62 89 GLY A C 1
ATOM 636 O O . GLY A 1 89 ? -13.790 2.748 16.205 1.00 78.62 89 GLY A O 1
ATOM 637 N N . SER A 1 90 ? -14.046 1.509 14.359 1.00 78.44 90 SER A N 1
ATOM 638 C CA . SER A 1 90 ? -13.457 0.287 14.917 1.00 78.44 90 SER A CA 1
ATOM 639 C C . SER A 1 90 ? -11.944 0.202 14.687 1.00 78.44 90 SER A C 1
ATOM 641 O O . SER A 1 90 ? -11.455 -0.349 13.703 1.00 78.44 90 SER A O 1
ATOM 643 N N . LEU A 1 91 ? -11.167 0.697 15.655 1.00 76.75 91 LEU A N 1
ATOM 644 C CA . LEU A 1 91 ? -9.695 0.593 15.663 1.00 76.75 91 LEU A CA 1
ATOM 645 C C . LEU A 1 91 ? -9.162 -0.820 15.960 1.00 76.75 91 LEU A C 1
ATOM 647 O O . LEU A 1 91 ? -7.972 -1.080 15.801 1.00 76.75 91 LEU A O 1
ATOM 651 N N . ALA A 1 92 ? -9.999 -1.727 16.466 1.00 80.00 92 ALA A N 1
ATOM 652 C CA . ALA A 1 92 ? -9.565 -3.081 16.806 1.00 80.00 92 ALA A CA 1
ATOM 653 C C . ALA A 1 92 ? -9.411 -3.948 15.552 1.00 80.00 92 ALA A C 1
ATOM 655 O O . ALA A 1 92 ? -8.399 -4.628 15.396 1.00 80.00 92 ALA A O 1
ATOM 656 N N . LYS A 1 93 ? -10.385 -3.876 14.639 1.00 78.69 93 LYS A N 1
ATOM 657 C CA . LYS A 1 93 ? -10.365 -4.632 13.383 1.00 78.69 93 LYS A CA 1
ATOM 658 C C . LYS A 1 93 ? -9.297 -4.126 12.424 1.00 78.69 93 LYS A C 1
ATOM 660 O O . LYS A 1 93 ? -8.644 -4.926 11.765 1.00 78.69 93 LYS A O 1
ATOM 665 N N . SER A 1 94 ? -9.014 -2.822 12.438 1.00 76.81 94 SER A N 1
ATOM 666 C CA . SER A 1 94 ? -7.957 -2.262 11.596 1.00 76.81 94 SER A CA 1
ATOM 667 C C . SER A 1 94 ? -6.558 -2.779 11.933 1.00 76.81 94 SER A C 1
ATOM 669 O O . SER A 1 94 ? -5.693 -2.820 11.067 1.00 76.81 94 SER A O 1
ATOM 671 N N . LYS A 1 95 ? -6.324 -3.256 13.162 1.00 82.62 95 LYS A N 1
ATOM 672 C CA . LYS A 1 95 ? -5.052 -3.892 13.533 1.00 82.62 95 LYS A CA 1
ATOM 673 C C . LYS A 1 95 ? -4.838 -5.246 12.861 1.00 82.62 95 LYS A C 1
ATOM 675 O O . LYS A 1 95 ? -3.684 -5.616 12.669 1.00 82.62 95 LYS A O 1
ATOM 680 N N . ALA A 1 96 ? -5.905 -5.959 12.490 1.00 85.25 96 ALA A N 1
ATOM 681 C CA . ALA A 1 96 ? -5.797 -7.243 11.797 1.00 85.25 96 ALA A CA 1
ATOM 682 C C . ALA A 1 96 ? -5.142 -7.087 10.415 1.00 85.25 96 ALA A C 1
ATOM 684 O O . ALA A 1 96 ? -4.354 -7.936 10.010 1.00 85.25 96 ALA A O 1
ATOM 685 N N . PHE A 1 97 ? -5.374 -5.953 9.747 1.00 86.88 97 PHE A N 1
ATOM 686 C CA . PHE A 1 97 ? -4.711 -5.603 8.489 1.00 86.88 97 PHE A CA 1
ATOM 687 C C . PHE A 1 97 ? -3.180 -5.482 8.637 1.00 86.88 97 PHE A C 1
ATOM 689 O O . PHE A 1 97 ? -2.428 -5.850 7.736 1.00 86.88 97 PHE A O 1
ATOM 696 N N . PHE A 1 98 ? -2.706 -5.014 9.796 1.00 87.69 98 PHE A N 1
ATOM 697 C CA . PHE A 1 98 ? -1.282 -4.827 10.102 1.00 87.69 98 PHE A CA 1
ATOM 698 C C . PHE A 1 98 ? -0.632 -6.026 10.808 1.00 87.69 98 PHE A C 1
ATOM 700 O O . PHE A 1 98 ? 0.463 -5.883 11.365 1.00 87.69 98 PHE A O 1
ATOM 707 N N . ALA A 1 99 ? -1.303 -7.180 10.843 1.00 88.69 99 ALA A N 1
ATOM 708 C CA . ALA A 1 99 ? -0.719 -8.405 11.369 1.00 88.69 99 ALA A CA 1
ATOM 709 C C . ALA A 1 99 ? 0.511 -8.825 10.546 1.00 88.69 99 ALA A C 1
ATOM 711 O O . ALA A 1 99 ? 0.637 -8.492 9.368 1.00 88.69 99 ALA A O 1
ATOM 712 N N . LYS A 1 100 ? 1.422 -9.560 11.191 1.00 86.19 100 LYS A N 1
ATOM 713 C CA . LYS A 1 100 ? 2.605 -10.132 10.542 1.00 86.19 100 LYS A CA 1
ATOM 714 C C . LYS A 1 100 ? 2.166 -11.101 9.441 1.00 86.19 100 LYS A C 1
ATOM 716 O O . LYS A 1 100 ? 1.273 -11.909 9.685 1.00 86.19 100 LYS A O 1
ATOM 721 N N . ASP A 1 101 ? 2.801 -11.008 8.275 1.00 81.19 101 ASP A N 1
ATOM 722 C CA . ASP A 1 101 ? 2.444 -11.760 7.063 1.00 81.19 101 ASP A CA 1
ATOM 723 C C . ASP A 1 101 ? 1.007 -11.458 6.579 1.00 81.19 101 ASP A C 1
ATOM 725 O O . ASP A 1 101 ? 0.386 -12.240 5.862 1.00 81.19 101 ASP A O 1
ATOM 729 N N . GLY A 1 102 ? 0.467 -10.308 6.995 1.00 86.19 102 GLY A N 1
ATOM 730 C CA . GLY A 1 102 ? -0.846 -9.815 6.611 1.00 86.19 102 GLY A CA 1
ATOM 731 C C . GLY A 1 102 ? -0.837 -9.009 5.306 1.00 86.19 102 GLY A C 1
ATOM 732 O O . GLY A 1 102 ? 0.204 -8.828 4.665 1.00 86.19 102 GLY A O 1
ATOM 733 N N . PRO A 1 103 ? -1.995 -8.451 4.920 1.00 88.19 103 PRO A N 1
ATOM 734 C CA . PRO A 1 103 ? -2.129 -7.683 3.682 1.00 88.19 103 PRO A CA 1
ATOM 735 C C . PRO A 1 103 ? -1.243 -6.431 3.632 1.00 88.19 103 PRO A C 1
ATOM 737 O O . PRO A 1 103 ? -0.831 -6.009 2.551 1.00 88.19 103 PRO A O 1
ATOM 740 N N . TYR A 1 104 ? -0.893 -5.854 4.784 1.00 90.06 104 TYR A N 1
ATOM 741 C CA . TYR A 1 104 ? 0.088 -4.772 4.854 1.00 90.06 104 TYR A CA 1
ATOM 742 C C . TYR A 1 104 ? 1.487 -5.207 4.385 1.00 90.06 104 TYR A C 1
ATOM 744 O O . TYR A 1 104 ? 2.120 -4.498 3.602 1.00 90.06 104 TYR A O 1
ATOM 752 N N . ASP A 1 105 ? 1.966 -6.373 4.826 1.00 90.25 105 ASP A N 1
ATOM 753 C CA . ASP A 1 105 ? 3.287 -6.888 4.443 1.00 90.25 105 ASP A CA 1
ATOM 754 C C . ASP A 1 105 ? 3.310 -7.289 2.956 1.00 90.25 105 ASP A C 1
ATOM 756 O O . ASP A 1 105 ? 4.306 -7.074 2.257 1.00 90.25 105 ASP A O 1
ATOM 760 N N . GLU A 1 106 ? 2.180 -7.779 2.437 1.00 89.25 106 GLU A N 1
ATOM 761 C CA . GLU A 1 106 ? 1.968 -8.006 1.005 1.00 89.25 106 GLU A CA 1
ATOM 762 C C . GLU A 1 106 ? 2.032 -6.701 0.200 1.00 89.25 106 GLU A C 1
ATOM 764 O O . GLU A 1 106 ? 2.758 -6.628 -0.793 1.00 89.25 106 GLU A O 1
ATOM 769 N N . LEU A 1 107 ? 1.362 -5.634 0.649 1.00 88.88 107 LEU A N 1
ATOM 770 C CA . LEU A 1 107 ? 1.485 -4.307 0.035 1.00 88.88 107 LEU A CA 1
ATOM 771 C C . LEU A 1 107 ? 2.935 -3.817 0.061 1.00 88.88 107 LEU A C 1
ATOM 773 O O . LEU A 1 107 ? 3.438 -3.359 -0.960 1.00 88.88 107 LEU A O 1
ATOM 777 N N . MET A 1 108 ? 3.645 -3.965 1.179 1.00 89.06 108 MET A N 1
ATOM 778 C CA . MET A 1 108 ? 5.053 -3.575 1.296 1.00 89.06 108 MET A CA 1
ATOM 779 C C . MET A 1 108 ? 5.946 -4.308 0.290 1.00 89.06 108 MET A C 1
ATOM 781 O O . MET A 1 108 ? 6.696 -3.667 -0.453 1.00 89.06 108 MET A O 1
ATOM 785 N N . GLY A 1 109 ? 5.864 -5.640 0.261 1.00 88.12 109 GLY A N 1
ATOM 786 C CA . GLY A 1 109 ? 6.721 -6.496 -0.554 1.00 88.12 109 GLY A CA 1
ATOM 787 C C . GLY A 1 109 ? 6.291 -6.552 -2.017 1.00 88.12 109 GLY A C 1
ATOM 788 O O . GLY A 1 109 ? 7.045 -6.150 -2.909 1.00 88.12 109 GLY A O 1
ATOM 789 N N . ALA A 1 110 ? 5.078 -7.041 -2.277 1.00 87.56 110 ALA A N 1
ATOM 790 C CA . ALA A 1 110 ? 4.547 -7.194 -3.627 1.00 87.56 110 ALA A CA 1
ATOM 791 C C . ALA A 1 110 ? 4.342 -5.830 -4.304 1.00 87.56 110 ALA A C 1
ATOM 793 O O . ALA A 1 110 ? 4.689 -5.688 -5.477 1.00 87.56 110 ALA A O 1
ATOM 794 N N . GLY A 1 111 ? 3.886 -4.809 -3.565 1.00 88.00 111 GLY A N 1
ATOM 795 C CA . GLY A 1 111 ? 3.755 -3.434 -4.066 1.00 88.00 111 GLY A CA 1
ATOM 796 C C . GLY A 1 111 ? 5.079 -2.833 -4.518 1.00 88.00 111 GLY A C 1
ATOM 797 O O . GLY A 1 111 ? 5.163 -2.288 -5.619 1.00 88.00 111 GLY A O 1
ATOM 798 N N . TYR A 1 112 ? 6.155 -3.025 -3.751 1.00 88.75 112 TYR A N 1
ATOM 799 C CA . TYR A 1 112 ? 7.482 -2.563 -4.157 1.00 88.75 112 TYR A CA 1
ATOM 800 C C . TYR A 1 112 ? 8.002 -3.308 -5.390 1.00 88.75 112 TYR A C 1
ATOM 802 O O . TYR A 1 112 ? 8.502 -2.685 -6.330 1.00 88.75 112 TYR A O 1
ATOM 810 N N . LEU A 1 113 ? 7.869 -4.638 -5.417 1.00 87.31 113 LEU A N 1
ATOM 811 C CA . LEU A 1 113 ? 8.293 -5.448 -6.561 1.00 87.31 113 LEU A CA 1
ATOM 812 C C . LEU A 1 113 ? 7.514 -5.087 -7.824 1.00 87.31 113 LEU A C 1
ATOM 814 O O . LEU A 1 113 ? 8.097 -5.060 -8.910 1.00 87.31 113 LEU A O 1
ATOM 818 N N . LEU A 1 114 ? 6.230 -4.756 -7.681 1.00 86.62 114 LEU A N 1
ATOM 819 C CA . LEU A 1 114 ? 5.428 -4.277 -8.787 1.00 86.62 114 LEU A CA 1
ATOM 820 C C . LEU A 1 114 ? 5.861 -2.878 -9.233 1.00 86.62 114 LEU A C 1
ATOM 822 O O . LEU A 1 114 ? 6.087 -2.670 -10.420 1.00 86.62 114 LEU A O 1
ATOM 826 N N . ALA A 1 115 ? 6.072 -1.944 -8.307 1.00 87.12 115 ALA A N 1
ATOM 827 C CA . ALA A 1 115 ? 6.550 -0.595 -8.612 1.00 87.12 115 ALA A CA 1
ATOM 828 C C . ALA A 1 115 ? 7.885 -0.607 -9.378 1.00 87.12 115 ALA A C 1
ATOM 830 O O . ALA A 1 115 ? 8.098 0.168 -10.311 1.00 87.12 115 ALA A O 1
ATOM 831 N N . VAL A 1 116 ? 8.783 -1.518 -8.995 1.00 85.31 116 VAL A N 1
ATOM 832 C CA . VAL A 1 116 ? 10.080 -1.756 -9.639 1.00 85.31 116 VAL A CA 1
ATOM 833 C C . VAL A 1 116 ? 9.933 -2.430 -11.007 1.00 85.31 116 VAL A C 1
ATOM 835 O O . VAL A 1 116 ? 10.800 -2.267 -11.861 1.00 85.31 116 VAL A O 1
ATOM 838 N N . ALA A 1 117 ? 8.859 -3.178 -11.249 1.00 80.56 117 ALA A N 1
ATOM 839 C CA . ALA A 1 117 ? 8.648 -3.892 -12.505 1.00 80.56 117 ALA A CA 1
ATOM 840 C C . ALA A 1 117 ? 8.412 -2.970 -13.706 1.00 80.56 117 ALA A C 1
ATOM 842 O O . ALA A 1 117 ? 8.742 -3.344 -14.827 1.00 80.56 117 ALA A O 1
ATOM 843 N N . PHE A 1 118 ? 7.886 -1.768 -13.470 1.00 74.81 118 PHE A N 1
ATOM 844 C CA . PHE A 1 118 ? 7.662 -0.741 -14.495 1.00 74.81 118 PHE A CA 1
ATOM 845 C C . PHE A 1 118 ? 8.937 0.044 -14.855 1.00 74.81 118 PHE A C 1
ATOM 847 O O . PHE A 1 118 ? 8.876 1.119 -15.449 1.00 74.81 118 PHE A O 1
ATOM 854 N N . LYS A 1 119 ? 10.121 -0.476 -14.501 1.00 73.00 119 LYS A N 1
ATOM 855 C CA . LYS A 1 119 ? 11.402 0.054 -14.976 1.00 73.00 119 LYS A CA 1
ATOM 856 C C . LYS A 1 119 ? 11.450 0.010 -16.502 1.00 73.00 119 LYS A C 1
ATOM 858 O O . LYS A 1 119 ? 11.452 -1.066 -17.089 1.00 73.00 119 LYS A O 1
ATOM 863 N N . ILE A 1 120 ? 11.586 1.185 -17.114 1.00 67.19 120 ILE A N 1
ATOM 864 C CA . ILE A 1 120 ? 11.925 1.318 -18.538 1.00 67.19 120 ILE A CA 1
ATOM 865 C C . ILE A 1 120 ? 13.372 0.848 -18.770 1.00 67.19 120 ILE A C 1
ATOM 867 O O . ILE A 1 120 ? 13.644 0.147 -19.739 1.00 67.19 120 ILE A O 1
ATOM 871 N N . ASP A 1 121 ? 14.275 1.157 -17.831 1.00 66.19 121 ASP A N 1
ATOM 872 C CA . ASP A 1 121 ? 15.690 0.787 -17.888 1.00 66.19 121 ASP A CA 1
ATOM 873 C C . ASP A 1 121 ? 16.167 0.136 -16.584 1.00 66.19 121 ASP A C 1
ATOM 875 O O . ASP A 1 121 ? 16.126 0.736 -15.507 1.00 66.19 121 ASP A O 1
ATOM 879 N N . SER A 1 122 ? 16.734 -1.069 -16.684 1.00 70.31 122 SER A N 1
ATOM 880 C CA . SER A 1 122 ? 17.298 -1.814 -15.544 1.00 70.31 122 SER A CA 1
ATOM 881 C C . SER A 1 122 ? 18.495 -1.124 -14.877 1.00 70.31 122 SER A C 1
ATOM 883 O O . SER A 1 122 ? 18.872 -1.491 -13.766 1.00 70.31 122 SER A O 1
ATOM 885 N N . LYS A 1 123 ? 19.093 -0.130 -15.548 1.00 79.19 123 LYS A N 1
ATOM 886 C CA . LYS A 1 123 ? 20.226 0.667 -15.051 1.00 79.19 123 LYS A CA 1
ATOM 887 C C . LYS A 1 123 ? 19.792 1.797 -14.115 1.00 79.19 123 LYS A C 1
ATOM 889 O O . LYS A 1 123 ? 20.624 2.340 -13.393 1.00 79.19 123 LYS A O 1
ATOM 894 N N . ILE A 1 124 ? 18.510 2.169 -14.130 1.00 77.25 124 ILE A N 1
ATOM 895 C CA . ILE A 1 124 ? 17.987 3.205 -13.244 1.00 77.25 124 ILE A CA 1
ATOM 896 C C . ILE A 1 124 ? 17.808 2.588 -11.847 1.00 77.25 124 ILE A C 1
ATOM 898 O O . ILE A 1 124 ? 17.110 1.576 -11.701 1.00 77.25 124 ILE A O 1
ATOM 902 N N . PRO A 1 125 ? 18.426 3.169 -10.801 1.00 82.88 125 PRO A N 1
ATOM 903 C CA . PRO A 1 125 ? 18.255 2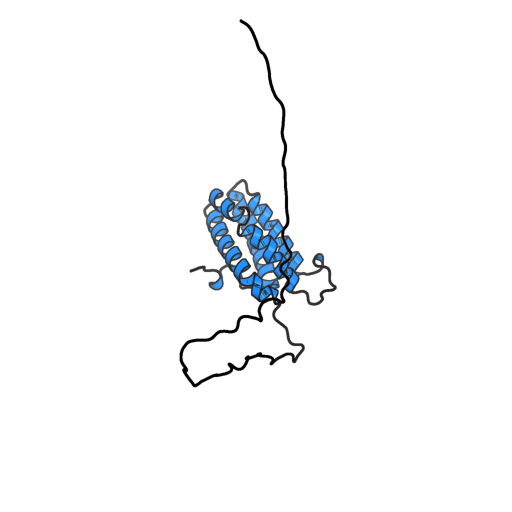.681 -9.441 1.00 82.88 125 PRO A CA 1
ATOM 904 C C . PRO A 1 125 ? 16.789 2.827 -9.009 1.00 82.88 125 PRO A C 1
ATOM 906 O O . PRO A 1 125 ? 16.106 3.763 -9.439 1.00 82.88 125 PRO A O 1
ATOM 909 N N . PRO A 1 126 ? 16.288 1.930 -8.144 1.00 79.56 126 PRO A N 1
ATOM 910 C CA . PRO A 1 126 ? 14.871 1.872 -7.804 1.00 79.56 126 PRO A CA 1
ATOM 911 C C . PRO A 1 126 ? 14.318 3.181 -7.222 1.00 79.56 126 PRO A C 1
ATOM 913 O O . PRO A 1 126 ? 13.172 3.525 -7.483 1.00 79.56 126 PRO A O 1
ATOM 916 N N . ASP A 1 127 ? 15.128 3.967 -6.513 1.00 82.25 127 ASP A N 1
ATOM 917 C CA . ASP A 1 127 ? 14.696 5.221 -5.878 1.00 82.25 127 ASP A CA 1
ATOM 918 C C . ASP A 1 127 ? 14.350 6.346 -6.857 1.00 82.25 127 ASP A C 1
ATOM 920 O O . ASP A 1 127 ? 13.643 7.294 -6.507 1.00 82.25 127 ASP A O 1
ATOM 924 N N . LYS A 1 128 ? 14.854 6.267 -8.092 1.00 84.00 128 LYS A N 1
ATOM 925 C CA . LYS A 1 128 ? 14.578 7.275 -9.121 1.00 84.00 128 LYS A CA 1
ATOM 926 C C . LYS A 1 128 ? 13.287 6.995 -9.885 1.00 84.00 128 LYS A C 1
ATOM 928 O O . LYS A 1 128 ? 12.820 7.878 -10.598 1.00 84.00 128 LYS A O 1
ATOM 933 N N . ILE A 1 129 ? 12.690 5.819 -9.700 1.00 83.3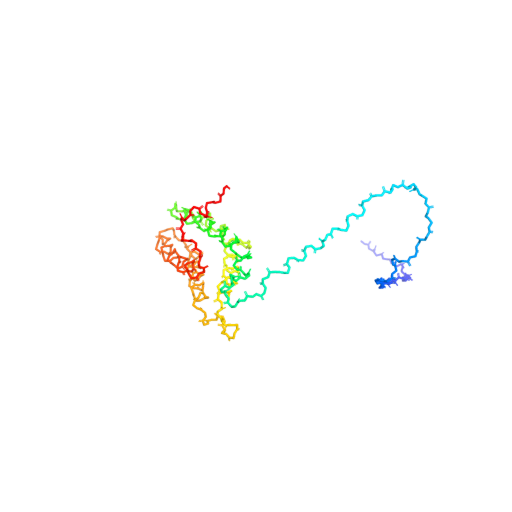8 129 ILE A N 1
ATOM 934 C CA . ILE A 1 129 ? 11.470 5.416 -10.397 1.00 83.38 129 ILE A CA 1
ATOM 935 C C . ILE A 1 129 ? 10.275 6.157 -9.796 1.00 83.38 129 ILE A C 1
ATOM 937 O O . ILE A 1 129 ? 10.102 6.125 -8.574 1.00 83.38 129 ILE A O 1
ATOM 941 N N . PRO A 1 130 ? 9.423 6.787 -10.621 1.00 87.06 130 PRO A N 1
ATOM 942 C CA . PRO A 1 130 ? 8.237 7.487 -10.134 1.00 87.06 130 PRO A CA 1
ATOM 943 C C . PRO A 1 130 ? 7.315 6.555 -9.333 1.00 87.06 130 PRO A C 1
ATOM 945 O O . PRO A 1 130 ? 6.962 6.880 -8.204 1.00 87.06 130 PRO A O 1
ATOM 948 N N . ASN A 1 131 ? 7.044 5.349 -9.835 1.00 86.25 131 ASN A N 1
ATOM 949 C CA . ASN A 1 131 ? 6.166 4.373 -9.180 1.00 86.25 131 ASN A CA 1
ATOM 950 C C . ASN A 1 131 ? 6.685 3.922 -7.808 1.00 86.25 131 ASN A C 1
ATOM 952 O O . ASN A 1 131 ? 5.904 3.754 -6.879 1.00 86.25 131 ASN A O 1
ATOM 956 N N . VAL A 1 132 ? 8.006 3.784 -7.634 1.00 89.06 132 VAL A N 1
ATOM 957 C CA . VAL A 1 132 ? 8.600 3.458 -6.323 1.00 89.06 132 VAL A CA 1
ATOM 958 C C . VAL A 1 132 ? 8.445 4.622 -5.346 1.00 89.06 132 VAL A C 1
ATOM 960 O O . VAL A 1 132 ? 8.236 4.398 -4.156 1.00 89.06 132 VAL A O 1
ATOM 963 N N . LYS A 1 133 ? 8.513 5.871 -5.821 1.00 90.25 133 LYS A N 1
ATOM 964 C CA . LYS A 1 133 ? 8.237 7.043 -4.978 1.00 90.25 133 LYS A CA 1
ATOM 965 C C . LYS A 1 133 ? 6.772 7.087 -4.554 1.00 90.25 133 LYS A C 1
ATOM 967 O O . LYS A 1 133 ? 6.515 7.366 -3.387 1.00 90.25 133 LYS A O 1
ATOM 972 N N . MET A 1 134 ? 5.842 6.783 -5.461 1.00 88.75 134 MET A N 1
ATOM 973 C CA . MET A 1 134 ? 4.417 6.685 -5.123 1.00 88.75 134 MET A CA 1
ATOM 974 C C . MET A 1 134 ? 4.169 5.565 -4.108 1.00 88.75 134 MET A C 1
ATOM 976 O O . MET A 1 134 ? 3.541 5.810 -3.084 1.00 88.75 134 MET A O 1
ATOM 980 N N . HIS A 1 135 ? 4.780 4.391 -4.307 1.00 90.44 135 HIS A N 1
ATOM 981 C CA . HIS A 1 135 ? 4.727 3.286 -3.344 1.00 90.44 135 HIS A CA 1
ATOM 982 C C . HIS A 1 135 ? 5.221 3.712 -1.957 1.00 90.44 135 HIS A C 1
ATOM 984 O O . HIS A 1 135 ? 4.534 3.530 -0.959 1.00 90.44 135 HIS A O 1
ATOM 990 N N . LYS A 1 136 ? 6.385 4.367 -1.875 1.00 91.88 136 LYS A N 1
ATOM 991 C CA . LYS A 1 136 ? 6.921 4.868 -0.598 1.00 91.88 136 LYS A CA 1
ATOM 992 C C . LYS A 1 136 ? 5.994 5.885 0.076 1.00 91.88 136 LYS A C 1
ATOM 994 O O . LYS A 1 136 ? 5.859 5.849 1.294 1.00 91.88 136 LYS A O 1
ATOM 999 N N . LYS A 1 137 ? 5.360 6.779 -0.692 1.00 93.06 137 LYS A N 1
ATOM 1000 C CA . LYS A 1 137 ? 4.367 7.725 -0.156 1.00 93.06 137 LYS A CA 1
ATOM 1001 C C . LYS A 1 137 ? 3.153 6.991 0.410 1.00 93.06 137 LYS A C 1
ATOM 1003 O O . LYS A 1 137 ? 2.751 7.278 1.531 1.00 93.06 137 LYS A O 1
ATOM 1008 N N . MET A 1 138 ? 2.619 6.022 -0.330 1.00 92.25 138 MET A N 1
ATOM 1009 C CA . MET A 1 138 ? 1.500 5.189 0.105 1.00 92.25 138 MET A CA 1
ATOM 1010 C C . MET A 1 138 ? 1.815 4.460 1.419 1.00 92.25 138 MET A C 1
ATOM 1012 O O . MET A 1 138 ? 1.022 4.515 2.355 1.00 92.25 138 MET A O 1
ATOM 1016 N N . ILE A 1 139 ? 2.995 3.845 1.525 1.00 92.69 139 ILE A N 1
ATOM 1017 C CA . ILE A 1 139 ? 3.450 3.196 2.760 1.00 92.69 139 ILE A CA 1
ATOM 1018 C C . ILE A 1 139 ? 3.577 4.194 3.915 1.00 92.69 139 ILE A C 1
ATOM 1020 O O . ILE A 1 139 ? 3.121 3.907 5.017 1.00 92.69 139 ILE A O 1
ATOM 1024 N N . ALA A 1 140 ? 4.143 5.379 3.677 1.00 93.31 140 ALA A N 1
ATOM 1025 C CA . ALA A 1 140 ? 4.279 6.395 4.717 1.00 93.31 140 ALA A CA 1
ATOM 1026 C C . ALA A 1 140 ? 2.918 6.864 5.264 1.00 93.31 140 ALA A C 1
ATOM 1028 O O . ALA A 1 140 ? 2.786 7.086 6.466 1.00 93.31 140 ALA A O 1
ATOM 1029 N N . GLU A 1 141 ? 1.895 6.999 4.414 1.00 91.38 141 GLU A N 1
ATOM 1030 C CA . GLU A 1 141 ? 0.532 7.298 4.873 1.00 91.38 141 GLU A CA 1
ATOM 1031 C C . GLU A 1 141 ? -0.095 6.104 5.618 1.00 91.38 141 GLU A C 1
ATOM 1033 O O . GLU A 1 141 ? -0.688 6.291 6.681 1.00 91.38 141 GLU A O 1
ATOM 1038 N N . LEU A 1 142 ? 0.115 4.867 5.150 1.00 90.50 142 LEU A N 1
ATOM 1039 C CA . LEU A 1 142 ? -0.322 3.652 5.854 1.00 90.50 142 LEU A CA 1
ATOM 1040 C C . LEU A 1 142 ? 0.323 3.499 7.240 1.00 90.50 142 LEU A C 1
ATOM 1042 O O . LEU A 1 142 ? -0.338 3.045 8.173 1.00 90.50 142 LEU A O 1
ATOM 1046 N N . GLU A 1 143 ? 1.577 3.911 7.424 1.00 91.44 143 GLU A N 1
ATOM 1047 C CA . GLU A 1 143 ? 2.206 3.930 8.750 1.00 91.44 143 GLU A CA 1
ATOM 1048 C C . GLU A 1 143 ? 1.547 4.948 9.689 1.00 91.44 143 GLU A C 1
ATOM 1050 O O . GLU A 1 143 ? 1.397 4.676 10.883 1.00 91.44 143 GLU A O 1
ATOM 1055 N N . LYS A 1 144 ? 1.065 6.085 9.167 1.00 90.88 144 LYS A N 1
ATOM 1056 C CA . LYS A 1 144 ? 0.248 7.019 9.959 1.00 90.88 144 LYS A CA 1
ATOM 1057 C C . LYS A 1 144 ? -1.096 6.400 10.335 1.00 90.88 144 LYS A C 1
ATOM 1059 O O . LYS A 1 144 ? -1.545 6.604 11.461 1.00 90.88 144 LYS A O 1
ATOM 1064 N N . VAL A 1 145 ? -1.705 5.610 9.441 1.00 86.75 145 VAL A N 1
ATOM 1065 C CA . VAL A 1 145 ? -2.914 4.827 9.757 1.00 86.75 145 VAL A CA 1
ATOM 1066 C C . VAL A 1 145 ? -2.617 3.811 10.863 1.00 86.75 145 VAL A C 1
ATOM 1068 O O . VAL A 1 145 ? -3.350 3.734 11.845 1.00 86.75 145 VAL A O 1
ATOM 1071 N N . LYS A 1 146 ? -1.498 3.085 10.780 1.00 87.25 146 LYS A N 1
ATOM 1072 C CA . LYS A 1 146 ? -1.062 2.144 11.825 1.00 87.25 146 LYS A CA 1
ATOM 1073 C C . LYS A 1 146 ? -0.824 2.834 13.174 1.00 87.25 146 LYS A C 1
ATOM 1075 O O . LYS A 1 146 ? -1.077 2.249 14.226 1.00 87.25 146 LYS A O 1
ATOM 1080 N N . GLY A 1 147 ? -0.347 4.079 13.147 1.00 86.44 147 GLY A N 1
ATOM 1081 C CA . GLY A 1 147 ? -0.101 4.919 14.320 1.00 86.44 147 GLY A CA 1
ATOM 1082 C C . GLY A 1 147 ? -1.340 5.599 14.919 1.00 86.44 147 GLY A C 1
ATOM 1083 O O . GLY A 1 147 ? -1.201 6.312 15.919 1.00 86.44 147 GLY A O 1
ATOM 1084 N N . LEU A 1 148 ? -2.537 5.406 14.350 1.00 84.75 148 LEU A N 1
ATOM 1085 C CA . LEU A 1 148 ? -3.777 5.997 14.857 1.00 84.75 148 LEU A CA 1
ATOM 1086 C C . LEU A 1 148 ? -4.062 5.548 16.297 1.00 84.75 148 LEU A C 1
ATOM 1088 O O . LEU A 1 148 ? -4.245 4.367 16.590 1.00 84.75 148 LEU A O 1
ATOM 1092 N N . LYS A 1 149 ? -4.156 6.525 17.204 1.00 81.06 149 LYS A N 1
ATOM 1093 C CA . LYS A 1 149 ? -4.547 6.309 18.609 1.00 81.06 149 LYS A CA 1
ATOM 1094 C C . LYS A 1 149 ? -6.016 6.627 18.873 1.00 81.06 149 LYS A C 1
ATOM 1096 O O . LYS A 1 149 ? -6.572 6.151 19.857 1.00 81.06 149 LYS A O 1
ATOM 1101 N N . LYS A 1 150 ? -6.627 7.460 18.026 1.00 81.56 150 LYS A N 1
ATOM 1102 C CA . LYS A 1 150 ? -8.001 7.948 18.169 1.00 81.56 150 LYS A CA 1
ATOM 1103 C C . LYS A 1 150 ? -8.740 7.818 16.836 1.00 81.56 150 LYS A C 1
ATOM 1105 O O . LYS A 1 150 ? -8.159 8.147 15.803 1.00 81.56 150 LYS A O 1
ATOM 1110 N N . PRO A 1 151 ? -10.016 7.400 16.839 1.00 76.12 151 PRO A N 1
ATOM 1111 C CA . PRO A 1 151 ? -10.796 7.255 15.611 1.00 76.12 151 PRO A CA 1
ATOM 1112 C C . PRO A 1 151 ? -11.155 8.610 14.977 1.00 76.12 151 PRO A C 1
ATOM 1114 O O . PRO A 1 151 ? -11.421 8.678 13.785 1.00 76.12 151 PRO A O 1
ATOM 1117 N N . SER A 1 152 ? -11.104 9.710 15.738 1.00 79.31 152 SER A N 1
ATOM 1118 C CA . SER A 1 152 ? -11.389 11.068 15.249 1.00 79.31 152 SER A CA 1
ATOM 1119 C C . SER A 1 152 ? -10.401 11.574 14.194 1.00 79.31 152 SER A C 1
ATOM 1121 O O . SER A 1 152 ? -10.766 12.400 13.360 1.00 79.31 152 SER A O 1
ATOM 1123 N N . ASP A 1 153 ? -9.157 11.089 14.227 1.00 81.31 153 ASP A N 1
ATOM 1124 C CA . ASP A 1 153 ? -8.093 11.503 13.303 1.00 81.31 153 ASP A CA 1
ATOM 1125 C C . ASP A 1 153 ? -8.062 10.625 12.037 1.00 81.31 153 ASP A C 1
ATOM 1127 O O . ASP A 1 153 ? -7.475 11.004 11.019 1.00 81.31 153 ASP A O 1
ATOM 1131 N N . ALA A 1 154 ? -8.751 9.477 12.080 1.00 79.50 154 ALA A N 1
ATOM 1132 C CA . ALA A 1 154 ? -8.838 8.510 10.994 1.00 79.50 154 ALA A CA 1
ATOM 1133 C C . ALA A 1 154 ? -9.330 9.102 9.661 1.00 79.50 154 ALA A C 1
ATOM 1135 O O . ALA A 1 154 ? -8.663 8.851 8.663 1.00 79.50 154 ALA A O 1
ATOM 1136 N N . PRO A 1 155 ? -10.404 9.918 9.574 1.00 83.94 155 PRO A N 1
ATOM 1137 C CA . PRO A 1 155 ? -10.927 10.352 8.275 1.00 83.94 155 PRO A CA 1
ATOM 1138 C C . PRO A 1 155 ? -9.938 11.212 7.476 1.00 83.94 155 PRO A C 1
ATOM 1140 O O . PRO A 1 155 ? -9.851 11.074 6.259 1.00 83.94 155 PRO A O 1
ATOM 1143 N N . LYS A 1 156 ? -9.149 12.069 8.140 1.00 85.38 156 LYS A N 1
ATOM 1144 C CA . LYS A 1 156 ? -8.149 12.912 7.460 1.00 85.38 156 LYS A CA 1
ATOM 1145 C C . LYS A 1 156 ? -6.968 12.087 6.954 1.00 85.38 156 LYS A C 1
A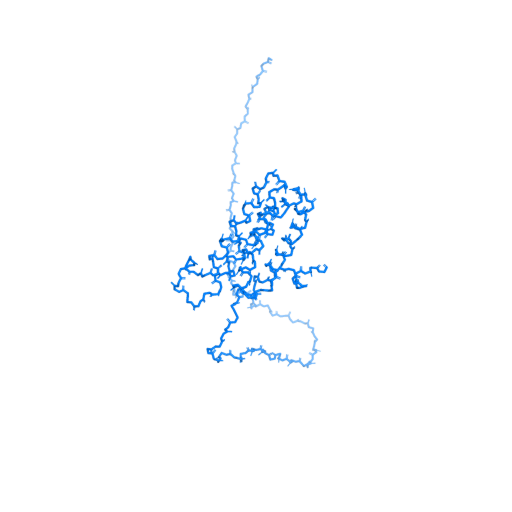TOM 1147 O O . LYS A 1 156 ? -6.528 12.273 5.822 1.00 85.38 156 LYS A O 1
ATOM 1152 N N . ILE A 1 157 ? -6.473 11.172 7.787 1.00 86.50 157 ILE A N 1
ATOM 1153 C CA . ILE A 1 157 ? -5.345 10.301 7.438 1.00 86.50 157 ILE A CA 1
ATOM 1154 C C . ILE A 1 157 ? -5.766 9.308 6.345 1.00 86.50 157 ILE A C 1
ATOM 1156 O O . ILE A 1 157 ? -5.024 9.099 5.388 1.00 86.50 157 ILE A O 1
ATOM 1160 N N . LEU A 1 158 ? -6.982 8.761 6.419 1.00 85.69 158 LEU A N 1
ATOM 1161 C CA . LEU A 1 158 ? -7.528 7.875 5.393 1.00 85.69 158 LEU A CA 1
ATOM 1162 C C . LEU A 1 158 ? -7.756 8.593 4.068 1.00 85.69 158 LEU A C 1
ATOM 1164 O O . LEU A 1 158 ? -7.421 8.029 3.035 1.00 85.69 158 LEU A O 1
ATOM 1168 N N . ALA A 1 159 ? -8.239 9.838 4.065 1.00 88.56 159 ALA A N 1
ATOM 1169 C CA . ALA A 1 159 ? -8.359 10.613 2.830 1.00 88.56 159 ALA A CA 1
ATOM 1170 C C . ALA A 1 159 ? -6.999 10.780 2.127 1.00 88.56 159 ALA A C 1
ATOM 1172 O O . ALA A 1 159 ? -6.890 10.510 0.932 1.00 88.56 159 ALA A O 1
ATOM 1173 N N . ALA A 1 160 ? -5.947 11.139 2.873 1.00 89.56 160 ALA A N 1
ATOM 1174 C CA . ALA A 1 160 ? -4.588 11.225 2.333 1.00 89.56 160 ALA A CA 1
ATOM 1175 C C . ALA A 1 160 ? -4.062 9.858 1.854 1.00 89.56 160 ALA A C 1
ATOM 1177 O O . ALA A 1 160 ? -3.456 9.762 0.788 1.00 89.56 160 ALA A O 1
ATOM 1178 N N . THR A 1 161 ? -4.354 8.792 2.604 1.00 89.06 161 THR A N 1
ATOM 1179 C CA . THR A 1 161 ? -3.961 7.419 2.252 1.00 89.06 161 THR A CA 1
ATOM 1180 C C . THR A 1 161 ? -4.653 6.945 0.973 1.00 89.06 161 THR A C 1
ATOM 1182 O O . THR A 1 161 ? -3.996 6.373 0.110 1.00 89.06 161 THR A O 1
ATOM 1185 N N . ARG A 1 162 ? -5.953 7.222 0.801 1.00 89.19 162 ARG A N 1
ATOM 1186 C CA . ARG A 1 162 ? -6.720 6.891 -0.413 1.00 89.19 162 ARG A CA 1
ATOM 1187 C C . ARG A 1 162 ? -6.165 7.606 -1.642 1.00 89.19 162 ARG A C 1
ATOM 1189 O O . ARG A 1 162 ? -6.053 6.982 -2.691 1.00 89.19 162 ARG A O 1
ATOM 1196 N N . ILE A 1 163 ? -5.789 8.881 -1.511 1.00 90.75 163 ILE A N 1
ATOM 1197 C CA . ILE A 1 163 ? -5.147 9.638 -2.597 1.00 90.75 163 ILE A CA 1
ATOM 1198 C C . ILE A 1 163 ? -3.815 8.980 -2.974 1.00 90.75 163 ILE A C 1
ATOM 1200 O O . ILE A 1 163 ? -3.628 8.613 -4.127 1.00 90.75 163 ILE A O 1
ATOM 1204 N N . ALA A 1 164 ? -2.932 8.734 -2.001 1.00 90.19 164 ALA A N 1
ATOM 1205 C CA . ALA A 1 164 ? -1.631 8.116 -2.266 1.00 90.19 164 ALA A CA 1
ATOM 1206 C C . ALA A 1 164 ? -1.742 6.687 -2.835 1.00 90.19 164 ALA A C 1
ATOM 1208 O O . ALA A 1 164 ? -0.924 6.283 -3.660 1.00 90.19 164 ALA A O 1
ATOM 1209 N N . MET A 1 165 ? -2.751 5.926 -2.403 1.00 88.75 165 MET A N 1
ATOM 1210 C CA . MET A 1 165 ? -3.070 4.602 -2.935 1.00 88.75 165 MET A CA 1
ATOM 1211 C C . MET A 1 165 ? -3.548 4.700 -4.388 1.00 88.75 165 MET A C 1
ATOM 1213 O O . MET A 1 165 ? -3.034 3.976 -5.229 1.00 88.75 165 MET A O 1
ATOM 1217 N N . ASN A 1 166 ? -4.462 5.619 -4.716 1.00 89.44 166 ASN A N 1
ATOM 1218 C CA . ASN A 1 166 ? -4.909 5.827 -6.097 1.00 89.44 166 ASN A CA 1
ATOM 1219 C C . ASN A 1 166 ? -3.769 6.298 -7.013 1.00 89.44 166 ASN A C 1
ATOM 1221 O O . ASN A 1 166 ? -3.631 5.748 -8.099 1.00 89.44 166 ASN A O 1
ATOM 1225 N N . ASP A 1 167 ? -2.906 7.212 -6.558 1.00 89.19 167 ASP A N 1
ATOM 1226 C CA . ASP A 1 167 ? -1.717 7.646 -7.312 1.00 89.19 167 ASP A CA 1
ATOM 1227 C C . ASP A 1 167 ? -0.775 6.465 -7.612 1.00 89.19 167 ASP A C 1
ATOM 1229 O O . ASP A 1 167 ? -0.178 6.368 -8.687 1.00 89.19 167 ASP A O 1
ATOM 1233 N N . PHE A 1 168 ? -0.611 5.555 -6.644 1.00 88.75 168 PHE A N 1
ATOM 1234 C CA . PHE A 1 168 ? 0.165 4.336 -6.840 1.00 88.75 168 PHE A CA 1
ATOM 1235 C C . PHE A 1 168 ? -0.518 3.394 -7.833 1.00 88.75 168 PHE A C 1
ATOM 1237 O O . PHE A 1 168 ? 0.144 2.963 -8.776 1.00 88.75 168 PHE A O 1
ATOM 1244 N N . LEU A 1 169 ? -1.810 3.100 -7.638 1.00 87.12 169 LEU A N 1
ATOM 1245 C CA . LEU A 1 169 ? -2.600 2.215 -8.497 1.00 87.12 169 LEU A CA 1
ATOM 1246 C C . LEU A 1 169 ? -2.602 2.713 -9.943 1.00 87.12 169 LEU A C 1
ATOM 1248 O O . LEU A 1 169 ? -2.318 1.927 -10.839 1.00 87.12 169 LEU A O 1
ATOM 1252 N N . GLU A 1 170 ? -2.799 4.011 -10.170 1.00 87.31 170 GLU A N 1
ATOM 1253 C CA . GLU A 1 170 ? -2.689 4.630 -11.492 1.00 87.31 170 GLU A CA 1
ATOM 1254 C C . GLU A 1 170 ? -1.285 4.439 -12.081 1.00 87.31 170 GLU A C 1
ATOM 1256 O O . GLU A 1 170 ? -1.140 3.973 -13.212 1.00 87.31 170 GLU A O 1
ATOM 1261 N N . GLY A 1 171 ? -0.236 4.701 -11.294 1.00 82.25 171 GLY A N 1
ATOM 1262 C CA . GLY A 1 171 ? 1.151 4.523 -11.727 1.00 82.25 171 GLY A CA 1
ATOM 1263 C C . GLY A 1 171 ? 1.516 3.074 -12.071 1.00 82.25 171 GLY A C 1
ATOM 1264 O O . GLY A 1 171 ? 2.374 2.841 -12.926 1.00 82.25 171 GLY A O 1
ATOM 1265 N N . VAL A 1 172 ? 0.871 2.093 -11.434 1.00 82.06 172 VAL A N 1
ATOM 1266 C CA . VAL A 1 172 ? 1.023 0.667 -11.755 1.00 82.06 172 VAL A CA 1
ATOM 1267 C C . VAL A 1 172 ? -0.083 0.129 -12.662 1.00 82.06 172 VAL A C 1
ATOM 1269 O O . VAL A 1 172 ? -0.167 -1.088 -12.819 1.00 82.06 172 VAL A O 1
ATOM 1272 N N . GLU A 1 173 ? -0.889 0.995 -13.283 1.00 81.38 173 GLU A N 1
ATOM 1273 C CA . GLU A 1 173 ? -1.979 0.658 -14.213 1.00 81.38 173 GLU A CA 1
ATOM 1274 C C . GLU A 1 173 ? -3.028 -0.316 -13.636 1.00 81.38 173 GLU A C 1
ATOM 1276 O O . GLU A 1 173 ? -3.516 -1.217 -14.329 1.00 81.38 173 GLU A O 1
ATOM 1281 N N . LEU A 1 174 ? -3.338 -0.174 -12.349 1.00 81.00 174 LEU A N 1
ATOM 1282 C CA . LEU A 1 174 ? -4.402 -0.890 -11.652 1.00 81.00 174 LEU A CA 1
ATOM 1283 C C . LEU A 1 174 ? -5.684 -0.041 -11.574 1.00 81.00 174 LEU A C 1
ATOM 1285 O O . LEU A 1 174 ? -5.607 1.188 -11.584 1.00 81.00 17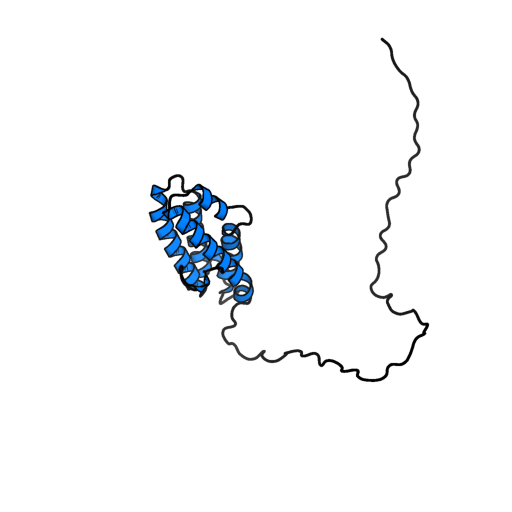4 LEU A O 1
ATOM 1289 N N . PRO A 1 175 ? -6.869 -0.680 -11.484 1.00 80.69 175 PRO A N 1
ATOM 1290 C CA . PRO A 1 175 ? -8.132 0.031 -11.298 1.00 80.69 175 PRO A CA 1
ATOM 1291 C C . PRO A 1 175 ? -8.106 0.909 -10.036 1.00 80.69 175 PRO A C 1
ATOM 1293 O O . PRO A 1 175 ? -7.471 0.522 -9.051 1.00 80.69 175 PRO A O 1
ATOM 1296 N N . PRO A 1 176 ? -8.803 2.054 -10.019 1.00 82.81 176 PRO A N 1
ATOM 1297 C CA . PRO A 1 176 ? -8.888 2.898 -8.831 1.00 82.81 176 PRO A CA 1
ATOM 1298 C C . PRO A 1 176 ? -9.651 2.201 -7.697 1.00 82.81 176 PRO A C 1
ATOM 1300 O O . PRO A 1 176 ? -10.425 1.268 -7.921 1.00 82.81 176 PRO A O 1
ATOM 1303 N N . LEU A 1 177 ? -9.461 2.675 -6.465 1.00 80.31 177 LEU A N 1
ATOM 1304 C CA . LEU A 1 177 ? -10.200 2.180 -5.302 1.00 80.31 177 LEU A CA 1
ATOM 1305 C C . LEU A 1 177 ? -11.723 2.231 -5.527 1.00 80.31 177 LEU A C 1
ATOM 1307 O O . LEU A 1 177 ? -12.246 3.222 -6.034 1.00 80.31 177 LEU A O 1
ATOM 1311 N N . GLY A 1 178 ? -12.431 1.183 -5.093 1.00 71.00 178 GLY A N 1
ATOM 1312 C CA . GLY A 1 178 ? -13.886 1.056 -5.252 1.00 71.00 178 GLY A CA 1
ATOM 1313 C C . GLY A 1 178 ? -14.348 0.460 -6.586 1.00 71.00 178 GLY A C 1
ATOM 1314 O O . GLY A 1 178 ? -15.550 0.385 -6.824 1.00 71.00 178 GLY A O 1
ATOM 1315 N N . ASP A 1 179 ? -13.426 0.027 -7.450 1.00 80.19 179 ASP A N 1
ATOM 1316 C CA . ASP A 1 179 ? -13.773 -0.781 -8.619 1.00 80.19 179 ASP A CA 1
ATOM 1317 C C . ASP A 1 179 ? -14.240 -2.188 -8.203 1.00 80.19 179 ASP A C 1
ATOM 1319 O O . ASP A 1 179 ? -13.642 -2.820 -7.330 1.00 80.19 179 ASP A O 1
ATOM 1323 N N . SER A 1 180 ? -15.260 -2.699 -8.893 1.00 75.19 180 SER A N 1
ATOM 1324 C CA . SER A 1 180 ? -15.807 -4.056 -8.733 1.00 75.19 180 SER A CA 1
ATOM 1325 C C . SER A 1 180 ? -14.773 -5.187 -8.825 1.00 75.19 180 SER A C 1
ATOM 1327 O O . SER A 1 180 ? -14.994 -6.277 -8.317 1.00 75.19 180 SER A O 1
ATOM 1329 N N . ARG A 1 181 ? -13.614 -4.952 -9.452 1.00 74.50 181 ARG A N 1
ATOM 1330 C CA . ARG A 1 181 ? -12.504 -5.919 -9.516 1.00 74.50 181 ARG A CA 1
ATOM 1331 C C . ARG A 1 181 ? -11.862 -6.208 -8.160 1.00 74.50 181 ARG A C 1
ATOM 1333 O O . ARG A 1 181 ? -11.117 -7.178 -8.053 1.00 74.50 181 ARG A O 1
ATOM 1340 N N . TYR A 1 182 ? -12.105 -5.360 -7.163 1.00 73.88 182 TYR A N 1
ATOM 1341 C CA . TYR A 1 182 ? -11.660 -5.566 -5.787 1.00 73.88 182 TYR A CA 1
ATOM 1342 C C . TYR A 1 182 ? -12.720 -6.232 -4.908 1.00 73.88 182 TYR A C 1
ATOM 1344 O O . TYR A 1 182 ? -12.408 -6.568 -3.767 1.00 73.88 182 TYR A O 1
ATOM 1352 N N . ASP A 1 183 ? -13.940 -6.441 -5.412 1.00 72.31 183 ASP A N 1
ATOM 1353 C CA . ASP A 1 183 ? -14.953 -7.203 -4.690 1.00 72.31 183 ASP A CA 1
ATOM 1354 C C . ASP A 1 183 ? -14.563 -8.684 -4.747 1.00 72.31 183 ASP A C 1
ATOM 1356 O O . ASP A 1 183 ? -14.711 -9.363 -5.766 1.00 72.31 183 ASP A O 1
ATOM 1360 N N . ILE A 1 184 ? -13.980 -9.170 -3.650 1.00 60.31 184 ILE A N 1
ATOM 1361 C CA . ILE A 1 184 ? -13.695 -10.592 -3.469 1.00 60.31 184 ILE A CA 1
ATOM 1362 C C . ILE A 1 184 ? -15.057 -11.302 -3.325 1.00 60.31 184 ILE A C 1
ATOM 1364 O O . ILE A 1 184 ? -15.860 -10.854 -2.503 1.00 60.31 184 ILE A O 1
ATOM 1368 N N . PRO A 1 185 ? -15.351 -12.348 -4.122 1.00 51.38 185 PRO A N 1
ATOM 1369 C CA . PRO A 1 185 ? -16.600 -13.103 -4.017 1.00 51.38 185 PRO A CA 1
ATOM 1370 C C . PRO A 1 185 ? -16.738 -13.867 -2.694 1.00 51.38 185 PRO A C 1
ATOM 1372 O O . PRO A 1 185 ? -15.699 -14.240 -2.100 1.00 51.38 185 PRO A O 1
#

Sequence (185 aa):
TVELCRSTPRLATSSVAPHAPVGRRTVLSLPGSTAVAALLSGVVQPAVASGGATAGKTTSIPRAKLRYYDRIIAAVASFQEMDKDLTAGSLAKSKAFFAKDGPYDELMGAGYLLAVAFKIDSKIPPDKIPNVKMHKKMIAELEKVKGLKKPSDAPKILAATRIAMNDFLEGVELPPLGDSRYDIP

Foldseek 3Di:
DDDDDDDDDDDDDDDDDDDDDDDPPPPDDDDDDDDDDDDDDPPPPPPPPVPPDPDDPDPDLQVLCVVLVVLLLQLLLVVVVLLVCLLVVNPPSVVQCVDVVHSLVSLVPSQLSLQQSPDPDPPDPSVVRPLNVLSVQLNVLVVVVVVDPGSVCSVVSVVSNLVSVQVNCVSSVHDRRPDPSSPDD

Radius of gyration: 30.37 Å; chains: 1; bounding box: 51×74×90 Å